Protein AF-A0A0K2H3W6-F1 (afdb_monomer)

Mean predicted aligned error: 23.08 Å

Secondary structure (DSSP, 8-state):
-EEEEEE-B-TTSPBP-EEEEEEESS-EE-SSSSSEE-TT--EEEE-BTTEEE---BPSEEEEEEEEETTEEEEEEEEE-SSEEEEHHHHHHHHHH---HHHHHHHHHHHHHHHHHHHHHHHHTTHHHHHHHHHHHHHHHHHHHHHHHHHHHHHHT-SS-TTHHHHHHHHHHHHHHHHHHHHHHHHHHHHHHHHHHHHHHHHHHHHHHHHHHHHHHHHHHHHHHHHHHHHTS-TTTTHHHHHHHHHHHSTTHHHHHHHHHHHSS-SS----GGGSTTHHHHHHHHHHS-----GGGSTTHHHHHHHHHHHHHHHHTT--------PPPPTTPPP------------

pLDDT: mean 76.87, std 13.09, range [39.38, 95.0]

Structure (mmCIF, N/CA/C/O backbone):
data_AF-A0A0K2H3W6-F1
#
_entry.id   AF-A0A0K2H3W6-F1
#
loop_
_atom_site.group_PDB
_atom_site.id
_atom_site.type_symbol
_atom_site.label_atom_id
_atom_site.label_alt_id
_atom_site.label_comp_id
_atom_site.label_asym_id
_atom_site.label_entity_id
_atom_site.label_seq_id
_atom_site.pdbx_PDB_ins_code
_atom_site.Cartn_x
_atom_site.Cartn_y
_atom_site.Cartn_z
_atom_site.occupancy
_atom_site.B_iso_or_equiv
_atom_site.auth_seq_id
_atom_site.auth_comp_id
_atom_site.auth_asym_id
_atom_site.auth_atom_id
_atom_site.pdbx_PDB_model_num
ATOM 1 N N . MET A 1 1 ? 25.211 6.572 16.067 1.00 70.69 1 MET A N 1
ATOM 2 C CA . MET A 1 1 ? 25.482 8.021 16.172 1.00 70.69 1 MET A CA 1
ATOM 3 C C . MET A 1 1 ? 25.088 8.603 14.833 1.00 70.69 1 MET A C 1
ATOM 5 O O . MET A 1 1 ? 25.609 8.112 13.836 1.00 70.69 1 MET A O 1
ATOM 9 N N . THR A 1 2 ? 24.137 9.532 14.809 1.00 86.31 2 THR A N 1
ATOM 10 C CA . THR A 1 2 ? 23.552 10.061 13.571 1.00 86.31 2 THR A CA 1
ATOM 11 C C . THR A 1 2 ? 23.924 11.533 13.446 1.00 86.31 2 THR A C 1
ATOM 13 O O . THR A 1 2 ? 23.631 12.322 14.345 1.00 86.31 2 THR A O 1
ATOM 16 N N . ILE A 1 3 ? 24.614 11.897 12.368 1.00 90.19 3 ILE A N 1
ATOM 17 C CA . ILE A 1 3 ? 25.063 13.268 12.087 1.00 90.19 3 ILE A CA 1
ATOM 18 C C . ILE A 1 3 ? 24.406 13.725 10.789 1.00 90.19 3 ILE A C 1
ATOM 20 O O . ILE A 1 3 ? 24.333 12.960 9.829 1.00 90.19 3 ILE A O 1
ATOM 24 N N . VAL A 1 4 ? 23.930 14.969 10.768 1.00 91.00 4 VAL A N 1
ATOM 25 C CA . VAL A 1 4 ? 23.298 15.572 9.597 1.00 91.00 4 VAL A CA 1
ATOM 26 C C . VAL A 1 4 ? 24.115 16.763 9.114 1.00 91.00 4 VAL A C 1
ATOM 28 O O . VAL A 1 4 ? 24.442 17.666 9.892 1.00 91.00 4 VAL A O 1
ATOM 31 N N . HIS A 1 5 ? 24.418 16.770 7.820 1.00 93.19 5 HIS A N 1
ATOM 32 C CA . HIS A 1 5 ? 25.072 17.870 7.125 1.00 93.19 5 HIS A CA 1
ATOM 33 C C . HIS A 1 5 ? 24.040 18.712 6.377 1.00 93.19 5 HIS A C 1
ATOM 35 O O . HIS A 1 5 ? 23.212 18.202 5.623 1.00 93.19 5 HIS A O 1
ATOM 41 N N . PHE A 1 6 ? 24.117 20.020 6.579 1.00 92.44 6 PHE A N 1
ATOM 42 C CA . PHE A 1 6 ? 23.254 21.011 5.958 1.00 92.44 6 PHE A CA 1
ATOM 43 C C . PHE A 1 6 ? 24.063 21.819 4.947 1.00 92.44 6 PHE A C 1
ATOM 45 O O . PHE A 1 6 ? 25.164 22.261 5.279 1.00 92.44 6 PHE A O 1
ATOM 52 N N . ASP A 1 7 ? 23.515 22.028 3.752 1.00 92.44 7 ASP A N 1
ATOM 53 C CA . ASP A 1 7 ? 24.118 22.846 2.697 1.00 92.44 7 ASP A CA 1
ATOM 54 C C . ASP A 1 7 ? 23.014 23.629 1.975 1.00 92.44 7 ASP A C 1
ATOM 56 O O . ASP A 1 7 ? 22.137 23.043 1.340 1.00 92.44 7 ASP A O 1
ATOM 60 N N . PHE A 1 8 ? 23.018 24.952 2.128 1.00 89.06 8 PHE A N 1
ATOM 61 C CA . PHE A 1 8 ? 22.001 25.849 1.594 1.00 89.06 8 PHE A CA 1
ATOM 62 C C . PHE A 1 8 ? 22.625 26.903 0.687 1.00 89.06 8 PHE A C 1
ATOM 64 O O . PHE A 1 8 ? 23.540 27.643 1.066 1.00 89.06 8 PHE A O 1
ATOM 71 N N . GLN A 1 9 ? 22.055 27.012 -0.507 1.00 88.81 9 GLN A N 1
ATOM 72 C CA . GLN A 1 9 ? 22.457 27.967 -1.526 1.00 88.81 9 GLN A CA 1
ATOM 73 C C . GLN A 1 9 ? 21.235 28.662 -2.126 1.00 88.81 9 GLN A C 1
ATOM 75 O O . GLN A 1 9 ? 20.146 28.094 -2.219 1.00 88.81 9 GLN A O 1
ATOM 80 N N . SER A 1 10 ? 21.427 29.893 -2.585 1.00 82.44 10 SER A N 1
ATOM 81 C CA . SER A 1 10 ? 20.442 30.606 -3.390 1.00 82.44 10 SER A CA 1
ATOM 82 C C . SER A 1 10 ? 20.346 30.016 -4.801 1.00 82.44 10 SER A C 1
ATOM 84 O O . SER A 1 10 ? 21.228 29.288 -5.258 1.00 82.44 10 SER A O 1
ATOM 86 N N . ILE A 1 11 ? 19.305 30.394 -5.547 1.00 80.31 11 ILE A N 1
ATOM 87 C CA . ILE A 1 11 ? 19.100 29.942 -6.937 1.00 80.31 11 ILE A CA 1
ATOM 88 C C . ILE A 1 11 ? 20.244 30.333 -7.894 1.00 80.31 11 ILE A C 1
ATOM 90 O O . ILE A 1 11 ? 20.391 29.747 -8.960 1.00 80.31 11 ILE A O 1
ATOM 94 N N . ILE A 1 12 ? 21.070 31.313 -7.513 1.00 81.56 12 ILE A N 1
ATOM 95 C CA . ILE A 1 12 ? 22.262 31.742 -8.262 1.00 81.56 12 ILE A CA 1
ATOM 96 C C . ILE A 1 12 ? 23.563 31.112 -7.727 1.00 81.56 12 ILE A C 1
ATOM 98 O O . ILE A 1 12 ? 24.648 31.517 -8.141 1.00 81.56 12 ILE A O 1
ATOM 102 N N . GLY A 1 13 ? 23.467 30.143 -6.808 1.00 79.62 13 GLY A N 1
ATOM 103 C CA . GLY A 1 13 ? 24.600 29.387 -6.264 1.00 79.62 13 GLY A CA 1
ATOM 104 C C . GLY A 1 13 ? 25.408 30.115 -5.186 1.00 79.62 13 GLY A C 1
ATOM 105 O O . GLY A 1 13 ? 26.553 29.751 -4.939 1.00 79.62 13 GLY A O 1
ATOM 106 N N . GLN A 1 14 ? 24.858 31.161 -4.560 1.00 87.06 14 GLN A N 1
ATOM 107 C CA . GLN A 1 14 ? 25.519 31.832 -3.434 1.00 87.06 14 GLN A CA 1
ATOM 108 C C . GLN A 1 14 ? 25.121 31.191 -2.106 1.00 87.06 14 GLN A C 1
ATOM 110 O O . GLN A 1 14 ? 23.946 30.905 -1.897 1.00 87.06 14 GLN A O 1
ATOM 115 N N . SER A 1 15 ? 26.081 31.027 -1.200 1.00 88.12 15 SER A N 1
ATOM 116 C CA . SER A 1 15 ? 25.859 30.519 0.155 1.00 88.12 15 SER A CA 1
ATOM 117 C C . SER A 1 15 ? 24.828 31.341 0.930 1.00 88.12 15 SER A C 1
ATOM 119 O O . SER A 1 15 ? 24.999 32.551 1.106 1.00 88.12 15 SER A O 1
ATOM 121 N N . SER A 1 16 ? 23.791 30.675 1.437 1.00 86.25 16 SER A N 1
ATOM 122 C CA . SER A 1 16 ? 22.752 31.304 2.257 1.00 86.25 16 SER A CA 1
ATOM 123 C C . SER A 1 16 ? 23.257 31.631 3.668 1.00 86.25 16 SER A C 1
ATOM 125 O O . SER A 1 16 ? 24.070 30.903 4.236 1.00 86.25 16 SER A O 1
ATOM 127 N N . GLN A 1 17 ? 22.774 32.731 4.251 1.00 88.50 17 GLN A N 1
ATOM 128 C CA . GLN A 1 17 ? 23.135 33.163 5.605 1.00 88.50 17 GLN A CA 1
ATOM 129 C C . GLN A 1 17 ? 21.938 33.012 6.546 1.00 88.50 17 GLN A C 1
ATOM 131 O O . GLN A 1 17 ? 20.876 33.589 6.313 1.00 88.50 17 GLN A O 1
ATOM 136 N N . GLY A 1 18 ? 22.102 32.267 7.638 1.00 90.06 18 GLY A N 1
ATOM 137 C CA . GLY A 1 18 ? 20.984 31.958 8.525 1.00 90.06 18 GLY A CA 1
ATOM 138 C C . GLY A 1 18 ? 21.336 31.021 9.672 1.00 90.06 18 GLY A C 1
ATOM 139 O O . GLY A 1 18 ? 22.504 30.729 9.927 1.00 90.06 18 GLY A O 1
ATOM 140 N N . THR A 1 19 ? 20.309 30.551 10.374 1.00 91.56 19 THR A N 1
ATOM 141 C CA . THR A 1 19 ? 20.425 29.535 11.427 1.00 91.56 19 THR A CA 1
ATOM 142 C C . THR A 1 19 ? 19.493 28.373 11.121 1.00 91.56 19 THR A C 1
ATOM 144 O O . THR A 1 19 ? 18.336 28.570 10.752 1.00 91.56 19 THR A O 1
ATOM 147 N N . VAL A 1 20 ? 20.005 27.159 11.295 1.00 93.31 20 VAL A N 1
ATOM 148 C CA . VAL A 1 20 ? 19.221 25.927 11.254 1.00 93.31 20 VAL A CA 1
ATOM 149 C C . VAL A 1 20 ? 18.892 25.525 12.681 1.00 93.31 20 VAL A C 1
ATOM 151 O O . VAL A 1 20 ? 19.772 25.492 13.535 1.00 93.31 20 VAL A O 1
ATOM 154 N N . TYR A 1 21 ? 17.644 25.189 12.954 1.00 92.06 21 TYR A N 1
ATOM 155 C CA . TYR A 1 21 ? 17.213 24.657 14.234 1.00 92.06 21 TYR A CA 1
ATOM 156 C C . TYR A 1 21 ? 16.873 23.185 14.091 1.00 92.06 21 TYR A C 1
ATOM 158 O O . TYR A 1 21 ? 16.180 22.798 13.155 1.00 92.06 21 TYR A O 1
ATOM 166 N N . VAL A 1 22 ? 17.325 22.374 15.043 1.00 90.81 22 VAL A N 1
ATOM 167 C CA . VAL A 1 22 ? 16.994 20.946 15.110 1.00 90.81 22 VAL A CA 1
ATOM 168 C C . VAL A 1 22 ? 16.301 20.652 16.435 1.00 90.81 22 VAL A C 1
ATOM 170 O O . VAL A 1 22 ? 16.785 21.058 17.495 1.00 90.81 22 VAL A O 1
ATOM 173 N N . ALA A 1 23 ? 15.166 19.958 16.389 1.00 88.31 23 ALA A N 1
ATOM 174 C CA . ALA A 1 23 ? 14.398 19.556 17.567 1.00 88.31 23 ALA A CA 1
ATOM 175 C C . ALA A 1 23 ? 13.704 18.204 17.355 1.00 88.31 23 ALA A C 1
ATOM 177 O O . ALA A 1 23 ? 13.491 17.780 16.224 1.00 88.31 23 ALA A O 1
ATOM 178 N N . ALA A 1 24 ? 13.302 17.529 18.431 1.00 84.44 24 ALA A N 1
ATOM 179 C CA . ALA A 1 24 ? 12.413 16.373 18.319 1.00 84.44 24 ALA A CA 1
ATOM 180 C C . ALA A 1 24 ? 10.971 16.815 18.017 1.00 84.44 24 ALA A C 1
ATOM 182 O O . ALA A 1 24 ? 10.505 17.823 18.552 1.00 84.44 24 ALA A O 1
ATOM 183 N N . SER A 1 25 ? 10.258 16.050 17.188 1.00 81.56 25 SER A N 1
ATOM 184 C CA . SER A 1 25 ? 8.845 16.303 16.857 1.00 81.56 25 SER A CA 1
ATOM 185 C C . SER A 1 25 ? 7.896 15.941 18.001 1.00 81.56 25 SER A C 1
ATOM 187 O O . SER A 1 25 ? 6.903 16.628 18.237 1.00 81.56 25 SER A O 1
ATOM 189 N N . THR A 1 26 ? 8.220 14.872 18.729 1.00 78.19 26 THR A N 1
ATOM 190 C CA . THR A 1 26 ? 7.435 14.308 19.826 1.00 78.19 26 THR A CA 1
ATOM 191 C C . THR A 1 26 ? 8.337 13.920 20.990 1.00 78.19 26 THR A C 1
ATOM 193 O O . THR A 1 26 ? 9.526 13.632 20.825 1.00 78.19 26 THR A O 1
ATOM 196 N N . THR A 1 27 ? 7.768 13.932 22.194 1.00 82.44 27 THR A N 1
ATOM 197 C CA . THR A 1 27 ? 8.470 13.465 23.388 1.00 82.44 27 THR A CA 1
ATOM 198 C C . THR A 1 27 ? 8.507 11.941 23.357 1.00 82.44 27 THR A C 1
ATOM 200 O O . THR A 1 27 ? 7.453 11.307 23.384 1.00 82.44 27 THR A O 1
ATOM 203 N N . ARG A 1 28 ? 9.704 11.352 23.291 1.00 79.25 28 ARG A N 1
ATOM 204 C CA . ARG A 1 28 ? 9.897 9.903 23.103 1.00 79.25 28 ARG A CA 1
ATOM 205 C C . ARG A 1 28 ? 11.027 9.356 23.963 1.00 79.25 28 ARG A C 1
ATOM 207 O O . ARG A 1 28 ? 11.905 10.107 24.373 1.00 79.25 28 ARG A O 1
ATOM 214 N N . GLY A 1 29 ? 11.042 8.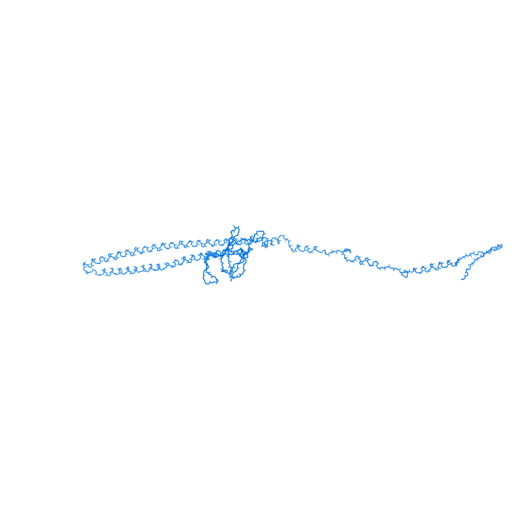047 24.210 1.00 78.62 29 GLY A N 1
ATOM 215 C CA . GLY A 1 29 ? 12.209 7.393 24.810 1.00 78.62 29 GLY A CA 1
ATOM 216 C C . GLY A 1 29 ? 13.457 7.628 23.953 1.00 78.62 29 GLY A C 1
ATOM 217 O O . GLY A 1 29 ? 13.375 7.549 22.729 1.00 78.62 29 GLY A O 1
ATOM 218 N N . SER A 1 30 ? 14.585 7.956 24.583 1.00 76.88 30 SER A N 1
ATOM 219 C CA . SER A 1 30 ? 15.850 8.110 23.861 1.00 76.88 30 SER A CA 1
ATOM 220 C C . SER A 1 30 ? 16.368 6.750 23.416 1.00 76.88 30 SER A C 1
ATOM 222 O O . SER A 1 30 ? 16.343 5.779 24.173 1.00 76.88 30 SER A O 1
ATOM 224 N N . PHE A 1 31 ? 16.836 6.692 22.173 1.00 71.12 31 PHE A N 1
ATOM 225 C CA . PHE A 1 31 ? 17.431 5.488 21.605 1.00 71.12 31 PHE A CA 1
ATOM 226 C C . PHE A 1 31 ? 18.917 5.351 21.977 1.00 71.12 31 PHE A C 1
ATOM 228 O O . PHE A 1 31 ? 19.435 4.248 22.138 1.00 71.12 31 PHE A O 1
ATOM 235 N N . SER A 1 32 ? 19.605 6.480 22.139 1.00 69.00 32 SER A N 1
ATOM 236 C CA . SER A 1 32 ? 21.059 6.562 22.319 1.00 69.00 32 SER A CA 1
ATOM 237 C C . SER A 1 32 ? 21.496 6.639 23.784 1.00 69.00 32 SER A C 1
ATOM 239 O O . SER A 1 32 ? 22.680 6.459 24.074 1.00 69.00 32 SER A O 1
ATOM 241 N N . ALA A 1 33 ? 20.578 6.931 24.710 1.00 73.00 33 ALA A N 1
ATOM 242 C CA . ALA A 1 33 ? 20.866 7.065 26.136 1.00 73.00 33 ALA A CA 1
ATOM 243 C C . ALA A 1 33 ? 19.650 6.700 27.015 1.00 73.00 33 ALA A C 1
ATOM 245 O O . ALA A 1 33 ? 18.512 6.767 26.559 1.00 73.00 33 ALA A O 1
ATOM 246 N N . PRO A 1 34 ? 19.848 6.361 28.303 1.00 71.69 34 PRO A N 1
ATOM 247 C CA . PRO A 1 34 ? 18.741 6.219 29.246 1.00 71.69 34 PRO A CA 1
ATOM 248 C C . PRO A 1 34 ? 18.042 7.571 29.460 1.00 71.69 34 PRO A C 1
ATOM 250 O O . PRO A 1 34 ? 18.660 8.514 29.955 1.00 71.69 34 PRO A O 1
ATOM 253 N N . GLY A 1 35 ? 16.759 7.678 29.108 1.00 77.12 35 GLY A N 1
ATOM 254 C CA . GLY A 1 35 ? 15.980 8.904 29.297 1.00 77.12 35 GLY A CA 1
ATOM 255 C C . GLY A 1 35 ? 14.929 9.132 28.213 1.00 77.12 35 GLY A C 1
ATOM 256 O O . GLY A 1 35 ? 14.562 8.219 27.477 1.00 77.12 35 GLY A O 1
ATOM 257 N N . VAL A 1 36 ? 14.435 10.367 28.130 1.00 79.12 36 VAL A N 1
ATOM 258 C CA . VAL A 1 36 ? 13.393 10.792 27.187 1.00 79.12 36 VAL A CA 1
ATOM 259 C C . VAL A 1 36 ? 13.908 12.001 26.405 1.00 79.12 36 VAL A C 1
ATOM 261 O O . VAL A 1 36 ? 14.396 12.962 26.998 1.00 79.12 36 VAL A O 1
ATOM 264 N N . VAL A 1 37 ? 13.795 11.961 25.080 1.00 78.12 37 VAL A N 1
ATOM 265 C CA . VAL A 1 37 ? 13.993 13.113 24.197 1.00 78.12 37 VAL A CA 1
ATOM 266 C C . VAL A 1 37 ? 12.737 13.973 24.262 1.00 78.12 37 VAL A C 1
ATOM 268 O O . VAL A 1 37 ? 11.634 13.465 24.081 1.00 78.12 37 VAL A O 1
ATOM 271 N N . THR A 1 38 ? 12.886 15.268 24.538 1.00 78.25 38 THR A N 1
ATOM 272 C CA . THR A 1 38 ? 11.755 16.197 24.698 1.00 78.25 38 THR A CA 1
ATOM 273 C C . THR A 1 38 ? 11.675 17.181 23.535 1.00 78.25 38 THR A C 1
ATOM 275 O O . THR A 1 38 ? 12.684 17.517 22.919 1.00 78.25 38 THR A O 1
ATOM 278 N N . THR A 1 39 ? 10.473 17.683 23.253 1.00 75.69 39 THR A N 1
ATOM 279 C CA . THR A 1 39 ? 10.217 18.659 22.176 1.00 75.69 39 THR A CA 1
ATOM 280 C C . THR A 1 39 ? 10.568 20.101 22.550 1.00 75.69 39 THR A C 1
ATOM 282 O O . THR A 1 39 ? 10.499 20.997 21.713 1.00 75.69 39 THR A O 1
ATOM 285 N N . SER A 1 40 ? 10.893 20.360 23.819 1.00 67.06 40 SER A N 1
ATOM 286 C CA . SER A 1 40 ? 11.002 21.719 24.365 1.00 67.06 40 SER A CA 1
ATOM 287 C C . SER A 1 40 ? 12.282 22.455 23.958 1.00 67.06 40 SER A C 1
ATOM 289 O O . SER A 1 40 ? 12.344 23.675 24.093 1.00 67.06 40 SER A O 1
ATOM 291 N N . GLN A 1 41 ? 13.308 21.743 23.482 1.00 74.94 41 GLN A N 1
ATOM 292 C CA . GLN A 1 41 ? 14.616 22.320 23.178 1.00 74.94 41 GLN A CA 1
ATOM 293 C C . GLN A 1 41 ? 14.879 22.316 21.668 1.00 74.94 41 GLN A C 1
ATOM 295 O O . GLN A 1 41 ? 15.020 21.260 21.058 1.00 74.94 41 GLN A O 1
ATOM 300 N N . ARG A 1 42 ? 14.978 23.515 21.078 1.00 84.44 42 ARG A N 1
ATOM 301 C CA . ARG A 1 42 ? 15.473 23.718 19.709 1.00 84.44 42 ARG A CA 1
ATOM 302 C C . ARG A 1 42 ? 16.958 24.031 19.764 1.00 84.44 42 ARG A C 1
ATOM 304 O O . ARG A 1 42 ? 17.362 24.975 20.441 1.00 84.44 42 ARG A O 1
ATOM 311 N N . MET A 1 43 ? 17.764 23.242 19.073 1.00 89.06 43 MET A N 1
ATOM 312 C CA . MET A 1 43 ? 19.204 23.442 19.013 1.00 89.06 43 MET A CA 1
ATOM 313 C C . MET A 1 43 ? 19.560 24.332 17.817 1.00 89.06 43 MET A C 1
ATOM 315 O O . MET A 1 43 ? 19.337 23.896 16.689 1.00 89.06 43 MET A O 1
ATOM 319 N N . PRO A 1 44 ? 20.108 25.542 18.034 1.00 92.69 44 PRO A N 1
ATOM 320 C CA . PRO A 1 44 ? 20.547 26.410 16.949 1.00 92.69 44 PRO A CA 1
ATOM 321 C C . PRO A 1 44 ? 21.897 25.954 16.381 1.00 92.69 44 PRO A C 1
ATOM 323 O O . PRO A 1 44 ? 22.849 25.713 17.124 1.00 92.69 44 PRO A O 1
ATOM 326 N N . LEU A 1 45 ? 21.984 25.905 15.058 1.00 92.81 45 LEU A N 1
ATOM 327 C CA . LEU A 1 45 ? 23.172 25.611 14.267 1.00 92.81 45 LEU A CA 1
ATOM 328 C C . LEU A 1 45 ? 23.355 26.755 13.252 1.00 92.81 45 LEU A C 1
ATOM 330 O O . LEU A 1 45 ? 22.686 26.766 12.216 1.00 92.81 45 LEU A O 1
ATOM 334 N N . PRO A 1 46 ? 24.190 27.766 13.553 1.00 92.25 46 PRO A N 1
ATOM 335 C CA . PRO A 1 46 ? 24.418 28.876 12.633 1.00 92.25 46 PRO A CA 1
ATOM 336 C C . PRO A 1 46 ? 25.115 28.382 11.361 1.00 92.25 46 PRO A C 1
ATOM 338 O O . PRO A 1 46 ? 26.036 27.565 11.433 1.00 92.25 46 PRO A O 1
ATOM 341 N N . LEU A 1 47 ? 24.686 28.891 10.207 1.00 91.25 47 LEU A N 1
ATOM 342 C CA . LEU A 1 47 ? 25.309 28.584 8.924 1.00 91.25 47 LEU A CA 1
ATOM 343 C C . LEU A 1 47 ? 26.644 29.325 8.786 1.00 91.25 47 LEU A C 1
ATOM 345 O O . LEU A 1 47 ? 26.738 30.521 9.064 1.00 91.25 47 LEU A O 1
ATOM 349 N N . VAL A 1 48 ? 27.664 28.615 8.310 1.00 90.44 48 VAL A N 1
ATOM 350 C CA . VAL A 1 48 ? 28.961 29.160 7.897 1.00 90.44 48 VAL A CA 1
ATOM 351 C C . VAL A 1 48 ? 29.145 28.796 6.429 1.00 90.44 48 VAL A C 1
ATOM 353 O O . VAL A 1 48 ? 29.136 27.619 6.079 1.00 90.44 48 VAL A O 1
ATOM 356 N N . ASP A 1 49 ? 29.241 29.802 5.559 1.00 87.19 49 ASP A N 1
ATOM 357 C CA . ASP A 1 49 ? 29.279 29.629 4.097 1.00 87.19 49 ASP A CA 1
ATOM 358 C C . ASP A 1 49 ? 28.127 28.766 3.544 1.00 87.19 49 ASP A C 1
ATOM 360 O O . ASP A 1 49 ? 28.301 27.998 2.598 1.00 87.19 49 ASP A O 1
ATOM 364 N N . GLY A 1 50 ? 26.922 28.915 4.106 1.00 86.94 50 GLY A N 1
ATOM 365 C CA . GLY A 1 50 ? 25.740 28.146 3.700 1.00 86.94 50 GLY A CA 1
ATOM 366 C C . GLY A 1 50 ? 25.658 26.758 4.324 1.00 86.94 50 GLY A C 1
ATOM 367 O O . GLY A 1 50 ? 24.676 26.057 4.105 1.00 86.94 50 GLY A O 1
ATOM 368 N N . LYS A 1 51 ? 26.643 26.364 5.142 1.00 92.25 51 LYS A N 1
ATOM 369 C CA . LYS A 1 51 ? 26.748 25.009 5.686 1.00 92.25 51 LYS A CA 1
ATOM 370 C C . LYS A 1 51 ? 26.628 24.969 7.199 1.00 92.25 51 LYS A C 1
ATOM 372 O O . LYS A 1 51 ? 27.102 25.858 7.901 1.00 92.25 51 LYS A O 1
ATOM 377 N N . ALA A 1 52 ? 26.04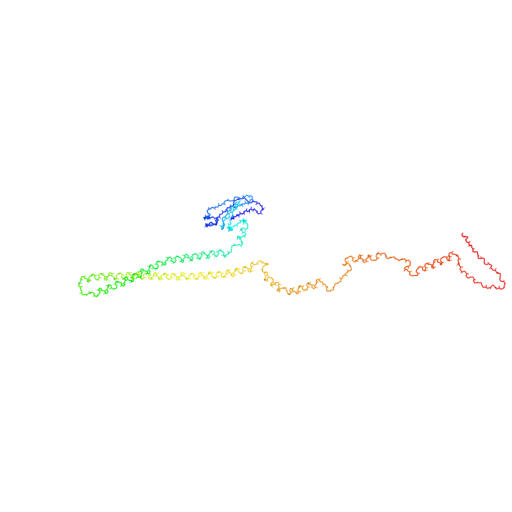8 23.893 7.708 1.00 93.38 52 ALA A N 1
ATOM 378 C CA . ALA A 1 52 ? 26.093 23.540 9.123 1.00 93.38 52 ALA A CA 1
ATOM 379 C C . ALA A 1 52 ? 26.215 22.023 9.279 1.00 93.38 52 ALA A C 1
ATOM 381 O O . ALA A 1 52 ? 25.952 21.252 8.360 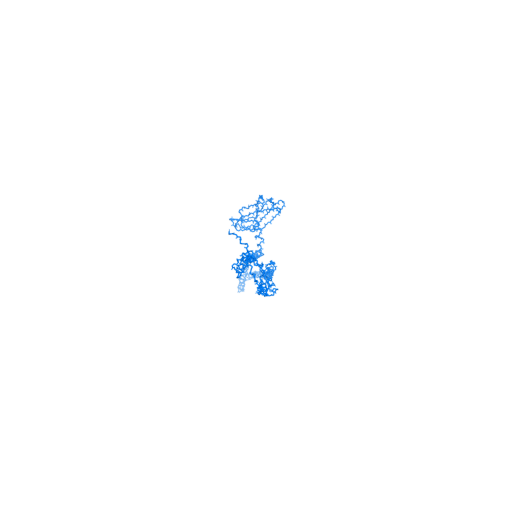1.00 93.38 52 ALA A O 1
ATOM 382 N N . THR A 1 53 ? 26.637 21.568 10.451 1.00 93.31 53 THR A N 1
ATOM 383 C CA . THR A 1 53 ? 26.690 20.140 10.776 1.00 93.31 53 THR A CA 1
ATOM 384 C C . THR A 1 53 ? 26.148 19.950 12.178 1.00 93.31 53 THR A C 1
ATOM 386 O O . THR A 1 53 ? 26.535 20.670 13.101 1.00 93.31 53 THR A O 1
ATOM 389 N N . SER A 1 54 ? 25.211 19.018 12.332 1.00 90.81 54 SER A N 1
ATOM 390 C CA . SER A 1 54 ? 24.660 18.705 13.642 1.00 90.81 54 SER A CA 1
ATOM 391 C C . SER A 1 54 ? 25.700 17.985 14.510 1.00 90.81 54 SER A C 1
ATOM 393 O O . SER A 1 54 ? 26.560 17.268 13.997 1.00 90.81 54 SER A O 1
ATOM 395 N N . PRO A 1 55 ? 25.608 18.085 15.844 1.00 87.94 55 PRO A N 1
ATOM 396 C CA . PRO A 1 55 ? 26.214 17.086 16.715 1.00 87.94 55 PRO A CA 1
ATOM 397 C C . PRO A 1 55 ? 25.522 15.726 16.526 1.00 87.94 55 PRO A C 1
ATOM 399 O O . PRO A 1 55 ? 24.601 15.581 15.722 1.00 87.94 55 PRO A O 1
ATOM 402 N N . ASN A 1 56 ? 25.944 14.730 17.303 1.00 87.94 56 ASN A N 1
ATOM 403 C CA . ASN A 1 56 ? 25.281 13.431 17.332 1.00 87.94 56 ASN A CA 1
ATOM 404 C C . ASN A 1 56 ? 23.822 13.569 17.806 1.00 87.94 56 ASN A C 1
ATOM 406 O O . ASN A 1 56 ? 23.575 13.927 18.960 1.00 87.94 56 ASN A O 1
ATOM 410 N N . LEU A 1 57 ? 22.883 13.281 16.910 1.00 87.94 57 LEU A N 1
ATOM 411 C CA . LEU A 1 57 ? 21.448 13.322 17.151 1.00 87.94 57 LEU A CA 1
ATOM 412 C C . LEU A 1 57 ? 20.922 11.939 17.545 1.00 87.94 57 LEU A C 1
ATOM 414 O O . LEU A 1 57 ? 21.453 10.909 17.127 1.00 87.94 57 LEU A O 1
ATOM 418 N N . ASP A 1 58 ? 19.854 11.926 18.342 1.00 84.88 58 ASP A N 1
ATOM 419 C CA . ASP A 1 58 ? 19.124 10.700 18.662 1.00 84.88 58 ASP A CA 1
ATOM 420 C C . ASP A 1 58 ? 18.244 10.288 17.465 1.00 84.88 58 ASP A C 1
ATOM 422 O O . ASP A 1 58 ? 17.472 11.128 16.986 1.00 84.88 58 ASP A O 1
ATOM 426 N N . PRO A 1 59 ? 18.318 9.029 16.992 1.00 84.38 59 PRO A N 1
ATOM 427 C CA . PRO A 1 59 ? 17.492 8.534 15.891 1.00 84.38 59 PRO A CA 1
ATOM 428 C C . PRO A 1 59 ? 15.984 8.726 16.097 1.00 84.38 59 PRO A C 1
ATOM 430 O O . PRO A 1 59 ? 15.494 8.810 17.230 1.00 84.38 59 PRO A O 1
ATOM 433 N N . GLY A 1 60 ? 15.236 8.755 14.993 1.00 80.25 60 GLY A N 1
ATOM 434 C CA . GLY A 1 60 ? 13.785 8.950 14.970 1.00 80.25 60 GLY A CA 1
ATOM 435 C C . GLY A 1 60 ? 13.351 10.332 14.474 1.00 80.25 60 GLY A C 1
ATOM 436 O O . GLY A 1 60 ? 14.157 11.143 14.023 1.00 80.25 60 GLY A O 1
ATOM 437 N N . GLU A 1 61 ? 12.050 10.607 14.557 1.00 84.44 61 GLU A N 1
ATOM 438 C CA . GLU A 1 61 ? 11.445 11.798 13.953 1.00 84.44 61 GLU A CA 1
ATOM 439 C C . GLU A 1 61 ? 11.951 13.107 14.589 1.00 84.44 61 GLU A C 1
ATOM 441 O O . GLU A 1 61 ? 11.934 13.302 15.815 1.00 84.44 61 GLU A O 1
ATOM 446 N N . CYS A 1 62 ? 12.419 14.019 13.742 1.00 86.62 62 CYS A N 1
ATOM 447 C CA . CYS A 1 62 ? 12.908 15.331 14.117 1.00 86.62 62 CYS A CA 1
ATOM 448 C C . CYS A 1 62 ? 12.312 16.415 13.213 1.00 86.62 62 CYS A C 1
ATOM 450 O O . CYS A 1 62 ? 11.801 16.166 12.121 1.00 86.62 62 CYS A O 1
ATOM 452 N N . VAL A 1 63 ? 12.364 17.644 13.706 1.00 89.12 63 VAL A N 1
ATOM 453 C CA . VAL A 1 63 ? 11.991 18.847 12.981 1.00 89.12 63 VAL A CA 1
ATOM 454 C C . VAL A 1 63 ? 13.258 19.643 12.730 1.00 89.12 63 VAL A C 1
ATOM 456 O O . VAL A 1 63 ? 14.011 19.925 13.667 1.00 89.12 63 VAL A O 1
ATOM 459 N N . ILE A 1 64 ? 13.461 20.012 11.471 1.00 91.06 64 ILE A N 1
ATOM 460 C CA . ILE A 1 64 ? 14.553 20.868 11.020 1.00 91.06 64 ILE A CA 1
ATOM 461 C C . ILE A 1 64 ? 13.919 22.159 10.513 1.00 91.06 64 ILE A C 1
ATOM 463 O O . ILE A 1 64 ? 13.004 22.120 9.696 1.00 91.06 64 ILE A O 1
ATOM 467 N N . GLU A 1 65 ? 14.358 23.305 11.014 1.00 90.75 65 GLU A N 1
ATOM 468 C CA . GLU A 1 65 ? 13.837 24.615 10.616 1.00 90.75 65 GLU A CA 1
ATOM 469 C C . GLU A 1 65 ? 14.990 25.480 10.112 1.00 90.75 65 GLU A C 1
ATOM 471 O O . GLU A 1 65 ? 15.984 25.634 10.812 1.00 90.75 65 GLU A O 1
ATOM 476 N N . LEU A 1 66 ? 14.868 26.060 8.922 1.00 92.19 66 LEU A N 1
ATOM 477 C CA . LEU A 1 66 ? 15.808 27.047 8.401 1.00 92.19 66 LEU A CA 1
ATOM 478 C C . LEU A 1 66 ? 15.208 28.439 8.562 1.00 92.19 66 LEU A C 1
ATOM 480 O O . LEU A 1 66 ? 14.122 28.703 8.050 1.00 92.19 66 LEU A O 1
ATOM 484 N N . GLU A 1 67 ? 15.951 29.331 9.207 1.00 91.25 67 GLU A N 1
ATOM 485 C CA . GLU A 1 67 ? 15.693 30.767 9.210 1.00 91.25 67 GLU A CA 1
ATOM 486 C C . GLU A 1 67 ? 16.867 31.472 8.520 1.00 91.25 67 GLU A C 1
ATOM 488 O O . GLU A 1 67 ? 17.962 31.576 9.076 1.00 91.25 67 GLU A O 1
ATOM 493 N N . SER A 1 68 ? 16.654 31.922 7.282 1.00 87.19 68 SER A N 1
ATOM 494 C CA . SER A 1 68 ? 17.688 32.536 6.440 1.00 87.19 68 SER A CA 1
ATOM 495 C C . SER A 1 68 ? 17.113 33.737 5.705 1.00 87.19 68 SER A C 1
ATOM 497 O O . SER A 1 68 ? 16.160 33.595 4.948 1.00 87.19 68 SER A O 1
ATOM 499 N N . GLU A 1 69 ? 17.694 34.920 5.910 1.00 81.81 69 GLU A N 1
ATOM 500 C CA . GLU A 1 69 ? 17.351 36.152 5.172 1.00 81.81 69 GLU A CA 1
ATOM 501 C C . GLU A 1 69 ? 15.835 36.470 5.101 1.00 81.81 69 GLU A C 1
ATOM 503 O O . GLU A 1 69 ? 15.333 36.994 4.109 1.00 81.81 69 GLU A O 1
ATOM 508 N N . GLY A 1 70 ? 15.084 36.156 6.166 1.00 75.06 70 GLY A N 1
ATOM 509 C CA . GLY A 1 70 ? 13.630 36.372 6.244 1.00 75.06 70 GLY A CA 1
ATOM 510 C C . GLY A 1 70 ? 12.771 35.251 5.644 1.00 75.06 70 GLY A C 1
ATOM 511 O O . GLY A 1 70 ? 11.544 35.341 5.673 1.00 75.06 70 GLY A O 1
ATOM 512 N N . VAL A 1 71 ? 13.393 34.185 5.138 1.00 79.69 71 VAL A N 1
ATOM 513 C CA . VAL A 1 71 ? 12.729 32.948 4.723 1.00 79.69 71 VAL A CA 1
ATOM 514 C C . VAL A 1 71 ? 12.753 31.962 5.883 1.00 79.69 71 VAL A C 1
ATOM 516 O O . VAL A 1 71 ? 13.812 31.660 6.434 1.00 79.69 71 VAL A O 1
ATOM 519 N N . TYR A 1 72 ? 11.572 31.455 6.230 1.00 86.88 72 TYR A N 1
ATOM 520 C CA . TYR A 1 72 ? 11.406 30.356 7.169 1.00 86.88 72 TYR A CA 1
ATOM 521 C C . TYR A 1 72 ? 10.934 29.120 6.411 1.00 86.88 72 TYR A C 1
ATOM 523 O O . TYR A 1 72 ? 9.916 29.165 5.713 1.00 86.88 72 TYR A O 1
ATOM 531 N N . HIS A 1 73 ? 11.661 28.020 6.563 1.00 87.81 73 HIS A N 1
ATOM 532 C CA . HIS A 1 73 ? 11.267 26.728 6.023 1.00 87.81 73 HIS A CA 1
ATOM 533 C C . HIS A 1 73 ? 11.390 25.651 7.093 1.00 87.81 73 HIS A C 1
ATOM 535 O O . HIS A 1 73 ? 12.260 25.724 7.957 1.00 87.81 73 HIS A O 1
ATOM 541 N N . ARG A 1 74 ? 10.500 24.661 7.057 1.00 88.88 74 ARG A N 1
ATOM 542 C CA . ARG A 1 74 ? 10.428 23.614 8.072 1.00 88.88 74 ARG A CA 1
ATOM 543 C C . ARG A 1 74 ? 10.251 22.250 7.422 1.00 88.88 74 ARG A C 1
ATOM 545 O O . ARG A 1 74 ? 9.264 22.031 6.728 1.00 88.88 74 ARG A O 1
ATOM 552 N N . TRP A 1 75 ? 11.145 21.333 7.765 1.00 88.75 75 TRP A N 1
ATOM 553 C CA . TRP A 1 75 ? 11.101 19.925 7.394 1.00 88.75 75 TRP A CA 1
ATOM 554 C C . TRP A 1 75 ? 10.776 19.058 8.610 1.00 88.75 75 TRP A C 1
ATOM 556 O O . TRP A 1 75 ? 11.179 19.357 9.738 1.00 88.75 75 TRP A O 1
ATOM 566 N N . VAL A 1 76 ? 10.049 17.969 8.371 1.00 86.19 76 VAL A N 1
ATOM 567 C CA . VAL A 1 76 ? 9.866 16.874 9.328 1.00 86.19 76 VAL A CA 1
ATOM 568 C C . VAL A 1 76 ? 10.543 15.658 8.717 1.00 86.19 76 VAL A C 1
ATOM 570 O O . VAL A 1 76 ? 10.122 15.201 7.659 1.00 86.19 76 VAL A O 1
ATOM 573 N N . ILE A 1 77 ? 11.614 15.187 9.350 1.00 85.50 77 ILE A N 1
ATOM 574 C CA . ILE A 1 77 ? 12.505 14.157 8.807 1.00 85.50 77 ILE A CA 1
ATOM 575 C C . ILE A 1 77 ? 12.629 13.024 9.825 1.00 85.50 77 ILE A C 1
ATOM 577 O O . ILE A 1 77 ? 12.699 13.266 11.031 1.00 85.50 77 ILE A O 1
ATOM 581 N N . ASN A 1 78 ? 12.677 11.778 9.353 1.00 85.56 78 ASN A N 1
ATOM 582 C CA . ASN A 1 78 ? 12.967 10.631 10.208 1.00 85.56 78 ASN A CA 1
ATOM 583 C C . ASN A 1 78 ? 14.467 10.314 10.170 1.00 85.56 78 ASN A C 1
ATOM 585 O O . ASN A 1 78 ? 14.989 9.906 9.135 1.00 85.56 78 ASN A O 1
ATOM 589 N N . LEU A 1 79 ? 15.165 10.531 11.288 1.00 86.31 79 LEU A N 1
ATOM 590 C CA . LEU A 1 79 ? 16.606 10.308 11.366 1.00 86.31 79 LEU A CA 1
ATOM 591 C C . LEU A 1 79 ? 16.930 8.806 11.421 1.00 86.31 79 LEU A C 1
ATOM 593 O O . LEU A 1 79 ? 16.427 8.120 12.319 1.00 86.31 79 LEU A O 1
ATOM 597 N N . PRO A 1 80 ? 17.818 8.302 10.543 1.00 82.56 80 PRO A N 1
ATOM 598 C CA . PRO A 1 80 ? 18.293 6.923 10.586 1.00 82.56 80 PRO A CA 1
ATOM 599 C C . PRO A 1 80 ? 18.992 6.565 11.904 1.00 82.56 80 PRO A C 1
ATOM 601 O O . PRO A 1 80 ? 19.445 7.431 12.661 1.00 82.56 80 PRO A O 1
ATOM 604 N N . THR A 1 81 ? 19.110 5.262 12.166 1.00 80.06 81 THR A N 1
ATOM 605 C CA . THR A 1 81 ? 19.699 4.703 13.398 1.00 80.06 81 THR A CA 1
ATOM 606 C C . THR A 1 81 ? 21.170 5.066 13.603 1.00 80.06 81 THR A C 1
ATOM 608 O O . THR A 1 81 ? 21.650 5.119 14.740 1.00 80.06 81 THR A O 1
ATOM 611 N N . ASP A 1 82 ? 21.889 5.319 12.514 1.00 81.94 82 ASP A N 1
ATOM 612 C CA . ASP A 1 82 ? 23.308 5.639 12.485 1.00 81.94 82 ASP A CA 1
ATOM 613 C C . ASP A 1 82 ? 23.738 6.204 11.122 1.00 81.94 82 ASP A C 1
ATOM 615 O O . ASP A 1 82 ? 23.008 6.128 10.133 1.00 81.94 82 ASP A O 1
ATOM 619 N N . GLY A 1 83 ? 24.932 6.800 11.087 1.00 85.31 83 GLY A N 1
ATOM 620 C CA . GLY A 1 83 ? 25.578 7.286 9.867 1.00 85.31 83 GLY A CA 1
ATOM 621 C C . GLY A 1 83 ? 25.626 8.809 9.745 1.00 85.31 83 GLY A C 1
ATOM 622 O O . GLY A 1 83 ? 25.052 9.544 10.554 1.00 85.31 83 GLY A O 1
ATOM 623 N N . GLU A 1 84 ? 26.351 9.264 8.728 1.00 89.94 84 GLU A N 1
ATOM 624 C CA . GLU A 1 84 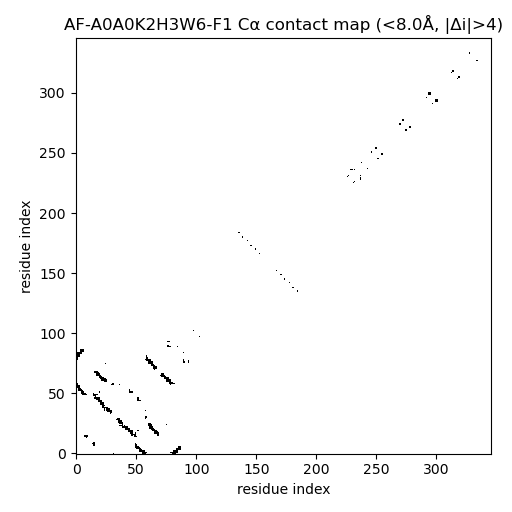? 26.401 10.661 8.299 1.00 89.94 84 GLU A CA 1
ATOM 625 C C . GLU A 1 84 ? 25.489 10.825 7.086 1.00 89.94 84 GLU A C 1
ATOM 627 O O . GLU A 1 84 ? 25.617 10.084 6.113 1.00 89.94 84 GLU A O 1
ATOM 632 N N . HIS A 1 85 ? 24.563 11.778 7.159 1.00 88.31 85 HIS A N 1
ATOM 633 C CA . HIS A 1 85 ? 23.531 11.985 6.145 1.00 88.31 85 HIS A CA 1
ATOM 634 C C . HIS A 1 85 ? 23.484 13.458 5.748 1.00 88.31 85 HIS A C 1
ATOM 636 O O . HIS A 1 85 ? 23.667 14.326 6.604 1.00 88.31 85 HIS A O 1
ATOM 642 N N . SER A 1 86 ? 23.233 13.778 4.480 1.00 89.81 86 SER A N 1
ATOM 643 C CA . SER A 1 86 ? 22.931 15.161 4.097 1.00 89.81 86 SER A CA 1
ATOM 644 C C . SER A 1 86 ? 21.429 15.433 4.209 1.00 89.81 86 SER A C 1
ATOM 646 O O . SER A 1 86 ? 20.615 14.521 4.077 1.00 89.81 86 SER A O 1
ATOM 648 N N . LEU A 1 87 ? 21.038 16.687 4.458 1.00 85.75 87 LEU A N 1
ATOM 649 C CA . LEU A 1 87 ? 19.619 17.056 4.460 1.00 85.75 87 LEU A CA 1
ATOM 650 C C . LEU A 1 87 ? 18.956 16.742 3.108 1.00 85.75 87 LEU A C 1
ATOM 652 O O . LEU A 1 87 ? 17.825 16.278 3.104 1.00 85.75 87 LEU A O 1
ATOM 656 N N . ALA A 1 88 ? 19.665 16.925 1.991 1.00 81.81 88 ALA A N 1
ATOM 657 C CA . ALA A 1 88 ? 19.153 16.598 0.662 1.00 81.81 88 ALA A CA 1
ATOM 658 C C . ALA A 1 88 ? 18.858 15.095 0.511 1.00 81.81 88 ALA A C 1
ATOM 660 O O . ALA A 1 88 ? 17.767 14.735 0.080 1.00 81.81 88 ALA A O 1
ATOM 661 N N . ASP A 1 89 ? 19.775 14.227 0.956 1.00 82.00 89 ASP A N 1
ATOM 662 C CA . ASP A 1 89 ? 19.573 12.769 0.910 1.00 82.00 89 ASP A CA 1
ATOM 663 C C . ASP A 1 89 ? 18.423 12.337 1.829 1.00 82.00 89 ASP A C 1
ATOM 665 O O . ASP A 1 89 ? 17.644 11.444 1.501 1.00 82.00 89 ASP A O 1
ATOM 669 N N . LEU A 1 90 ? 18.293 12.979 2.995 1.00 82.38 90 LEU A N 1
ATOM 670 C CA . LEU A 1 90 ? 17.201 12.711 3.928 1.00 82.38 90 LEU A CA 1
ATOM 671 C C . LEU A 1 90 ? 15.856 13.218 3.404 1.00 82.38 90 LEU A C 1
ATOM 673 O O . LEU A 1 90 ? 14.838 12.572 3.643 1.00 82.38 90 LEU A O 1
ATOM 677 N N . GLU A 1 91 ? 15.828 14.351 2.704 1.00 76.00 91 GLU A N 1
ATOM 678 C CA . GLU A 1 91 ? 14.641 14.852 2.013 1.00 76.00 91 GLU A CA 1
ATOM 679 C C . GLU A 1 91 ? 14.230 13.919 0.878 1.00 76.00 91 GLU A C 1
ATOM 681 O O . GLU A 1 91 ? 13.045 13.634 0.757 1.00 76.00 91 GLU A O 1
ATOM 686 N N . GLU A 1 92 ? 15.180 13.381 0.113 1.00 69.44 92 GLU A N 1
ATOM 687 C CA . GLU A 1 92 ? 14.922 12.397 -0.943 1.00 69.44 92 GLU A CA 1
ATOM 688 C C . GLU A 1 92 ? 14.435 11.061 -0.353 1.00 69.44 92 GLU A C 1
ATOM 690 O O . GLU A 1 92 ? 13.400 10.547 -0.771 1.00 69.44 92 GLU A O 1
ATOM 695 N N . MET A 1 93 ? 15.057 10.570 0.729 1.00 61.72 93 MET A N 1
ATOM 696 C CA . MET A 1 93 ? 14.570 9.406 1.491 1.00 61.72 93 MET A CA 1
ATOM 697 C C . MET A 1 93 ? 13.174 9.626 2.091 1.00 61.72 93 MET A C 1
ATOM 699 O O . MET A 1 93 ? 12.375 8.690 2.159 1.00 61.72 93 MET A O 1
ATOM 703 N N . THR A 1 94 ? 12.868 10.843 2.547 1.00 54.78 94 THR A N 1
ATOM 704 C CA . THR A 1 94 ? 11.552 11.186 3.111 1.00 54.78 94 THR A CA 1
ATOM 705 C C . THR A 1 94 ? 10.512 11.408 2.002 1.00 54.78 94 THR A C 1
ATOM 707 O O . THR A 1 94 ? 9.341 11.076 2.191 1.00 54.78 94 THR A O 1
ATOM 710 N N . ALA A 1 95 ? 10.924 11.903 0.830 1.00 49.22 95 ALA A N 1
ATOM 711 C CA . ALA A 1 95 ? 10.091 12.057 -0.362 1.00 49.22 95 ALA A CA 1
ATOM 712 C C . ALA A 1 95 ? 9.768 10.709 -1.027 1.00 49.22 95 ALA A C 1
ATOM 714 O O . ALA A 1 95 ? 8.678 10.551 -1.578 1.00 49.22 95 ALA A O 1
ATOM 715 N N . GLU A 1 96 ? 10.665 9.724 -0.928 1.00 43.78 96 GLU A N 1
ATOM 716 C CA . GLU A 1 96 ? 10.507 8.408 -1.555 1.00 43.78 96 GLU A CA 1
ATOM 717 C C . GLU A 1 96 ? 9.922 7.332 -0.617 1.00 43.78 96 GLU A C 1
ATOM 719 O O . GLU A 1 96 ? 9.596 6.228 -1.057 1.00 43.78 96 GLU A O 1
ATOM 724 N N . TYR A 1 97 ? 9.671 7.641 0.665 1.00 41.69 97 TYR A N 1
ATOM 725 C CA . TYR A 1 97 ? 8.975 6.702 1.553 1.00 41.69 97 TYR A CA 1
ATOM 726 C C . TYR A 1 97 ? 8.191 7.357 2.702 1.00 41.69 97 TYR A C 1
ATOM 728 O O . TYR A 1 97 ? 8.523 7.228 3.879 1.00 41.69 97 TYR A O 1
ATOM 736 N N . ALA A 1 98 ? 7.039 7.942 2.376 1.00 43.38 98 ALA A N 1
ATOM 737 C CA . ALA A 1 98 ? 5.901 7.985 3.294 1.00 43.38 98 ALA A CA 1
ATOM 738 C C . ALA A 1 98 ? 4.789 7.091 2.727 1.00 43.38 98 ALA A C 1
ATOM 740 O O . ALA A 1 98 ? 3.828 7.591 2.135 1.00 43.38 98 ALA A O 1
ATOM 741 N N . PRO A 1 99 ? 4.896 5.751 2.828 1.00 39.38 99 PRO A N 1
ATOM 742 C CA . PRO A 1 99 ? 3.819 4.904 2.360 1.00 39.38 99 PRO A CA 1
ATOM 743 C C . PRO A 1 99 ? 2.585 5.246 3.188 1.00 39.38 99 PRO A C 1
ATOM 745 O O . PRO A 1 99 ? 2.616 5.217 4.421 1.00 39.38 99 PRO A O 1
ATOM 748 N N . ALA A 1 100 ? 1.464 5.482 2.508 1.00 49.78 100 ALA A N 1
ATOM 749 C CA . ALA A 1 100 ? 0.155 5.565 3.145 1.00 49.78 100 ALA A CA 1
ATOM 750 C C . ALA A 1 100 ? -0.069 4.389 4.114 1.00 49.78 100 ALA A C 1
ATOM 752 O O . ALA A 1 100 ? -0.784 4.524 5.094 1.00 49.78 100 ALA A O 1
ATOM 753 N N . ILE A 1 101 ? 0.591 3.249 3.893 1.00 45.28 101 ILE A N 1
ATOM 754 C CA . ILE A 1 101 ? 0.572 2.093 4.785 1.00 45.28 101 ILE A CA 1
ATOM 755 C C . ILE A 1 101 ? 1.133 2.413 6.178 1.00 45.28 101 ILE A C 1
ATOM 757 O O . ILE A 1 101 ? 0.515 1.976 7.129 1.00 45.28 101 ILE A O 1
ATOM 761 N N . VAL A 1 102 ? 2.209 3.188 6.365 1.00 47.34 102 VAL A N 1
ATOM 762 C CA . VAL A 1 102 ? 2.746 3.462 7.720 1.00 47.34 102 VAL A CA 1
ATOM 763 C C . VAL A 1 102 ? 1.839 4.418 8.489 1.00 47.34 102 VAL A C 1
ATOM 765 O O . VAL A 1 102 ? 1.485 4.121 9.623 1.00 47.34 102 VAL A O 1
ATOM 768 N N . THR A 1 103 ? 1.350 5.495 7.868 1.00 48.97 103 THR A N 1
ATOM 769 C CA . THR A 1 103 ? 0.352 6.376 8.505 1.00 48.97 103 THR A CA 1
ATOM 770 C C . THR A 1 103 ? -0.938 5.619 8.830 1.00 48.97 103 THR A C 1
ATOM 772 O O . THR A 1 103 ? -1.577 5.875 9.846 1.00 48.97 103 THR A O 1
ATOM 775 N N . ARG A 1 104 ? -1.319 4.643 8.000 1.00 50.00 104 ARG A N 1
ATOM 776 C CA . ARG A 1 104 ? -2.541 3.851 8.189 1.00 50.00 104 ARG A CA 1
ATOM 777 C C . ARG A 1 104 ? -2.357 2.662 9.118 1.00 50.00 104 ARG A C 1
ATOM 779 O O . ARG A 1 104 ? -3.317 2.295 9.775 1.00 50.00 104 ARG A O 1
ATOM 786 N N . VAL A 1 105 ? -1.152 2.111 9.221 1.00 54.47 105 VAL A N 1
ATOM 787 C CA . VAL A 1 105 ? -0.753 1.140 10.243 1.00 54.47 105 VAL A CA 1
ATOM 788 C C . VAL A 1 105 ? -0.643 1.843 11.584 1.00 54.47 105 VAL A C 1
ATOM 790 O O . VAL A 1 105 ? -1.157 1.299 12.541 1.00 54.47 105 VAL A O 1
ATOM 793 N N . MET A 1 106 ? -0.123 3.071 11.661 1.00 56.66 106 MET A N 1
ATOM 794 C CA . MET A 1 106 ? -0.170 3.868 12.892 1.00 56.66 106 MET A CA 1
ATOM 795 C C . MET A 1 106 ? -1.610 4.229 13.278 1.00 56.66 106 MET A C 1
ATOM 797 O O . MET A 1 106 ? -1.972 4.090 14.439 1.00 56.66 106 MET A O 1
ATOM 801 N N . LEU A 1 107 ? -2.469 4.612 12.324 1.00 58.44 107 LEU A N 1
ATOM 802 C CA . LEU A 1 107 ? -3.899 4.827 12.598 1.00 58.44 107 LEU A CA 1
ATOM 803 C C . LEU A 1 107 ? -4.625 3.526 12.974 1.00 58.44 107 LEU A C 1
ATOM 805 O O . LEU A 1 107 ? -5.505 3.548 13.829 1.00 58.44 107 LEU A O 1
ATOM 809 N N . ALA A 1 108 ? -4.266 2.391 12.372 1.00 60.75 108 ALA A N 1
ATOM 810 C CA . ALA A 1 108 ? -4.815 1.085 12.723 1.00 60.75 108 ALA A CA 1
ATOM 811 C C . ALA A 1 108 ? -4.304 0.607 14.088 1.00 60.75 108 ALA A C 1
ATOM 813 O O . ALA A 1 108 ? -5.089 0.086 14.869 1.00 60.75 108 ALA A O 1
ATOM 814 N N . GLU A 1 109 ? -3.032 0.824 14.419 1.00 65.38 109 GLU A N 1
ATOM 815 C CA . GLU A 1 109 ? -2.453 0.552 15.735 1.00 65.38 109 GLU A CA 1
ATOM 816 C C . GLU A 1 109 ? -3.079 1.442 16.800 1.00 65.38 109 GLU A C 1
ATOM 818 O O . GLU A 1 109 ? -3.382 0.948 17.884 1.00 65.38 109 GLU A O 1
ATOM 823 N N . GLN A 1 110 ? -3.334 2.714 16.489 1.00 68.44 110 GLN A N 1
ATOM 824 C CA . GLN A 1 110 ? -4.052 3.628 17.368 1.00 68.44 110 GLN A CA 1
ATOM 825 C C . GLN A 1 110 ? -5.504 3.172 17.561 1.00 68.44 110 GLN A C 1
ATOM 827 O O . GLN A 1 110 ? -5.960 3.080 18.695 1.00 68.44 110 GLN A O 1
ATOM 832 N N . ALA A 1 111 ? -6.206 2.775 16.495 1.00 66.88 111 ALA A N 1
ATOM 833 C CA . ALA A 1 111 ? -7.556 2.220 16.595 1.00 66.88 111 ALA A CA 1
ATOM 834 C C . ALA A 1 111 ? -7.592 0.888 17.371 1.00 66.88 111 ALA A C 1
ATOM 836 O O . ALA A 1 111 ? -8.554 0.622 18.093 1.00 66.88 111 ALA A O 1
ATOM 837 N N . VAL A 1 112 ? -6.547 0.060 17.257 1.00 69.44 112 VAL A N 1
ATOM 838 C CA . VAL A 1 112 ? -6.372 -1.178 18.032 1.00 69.44 112 VAL A CA 1
ATOM 839 C C . VAL A 1 112 ? -6.061 -0.870 19.497 1.00 69.44 112 VAL A C 1
ATOM 841 O O . VAL A 1 112 ? -6.611 -1.546 20.362 1.00 69.44 112 VAL A O 1
ATOM 844 N N . HIS A 1 113 ? -5.257 0.153 19.800 1.00 72.81 113 HIS A N 1
ATOM 845 C CA . HIS A 1 113 ? -5.027 0.616 21.173 1.00 72.81 113 HIS A CA 1
ATOM 846 C C . HIS A 1 113 ? -6.311 1.178 21.783 1.00 72.81 113 HIS A C 1
ATOM 848 O O . HIS A 1 113 ? -6.703 0.743 22.854 1.00 72.81 113 HIS A O 1
ATOM 854 N N . GLU A 1 114 ? -7.052 2.023 21.068 1.00 67.94 114 GLU A N 1
ATOM 855 C CA . GLU A 1 114 ? -8.345 2.544 21.526 1.00 67.94 114 GLU A CA 1
ATOM 856 C C . GLU A 1 114 ? -9.405 1.435 21.668 1.00 67.94 114 GLU A C 1
ATOM 858 O O . GLU A 1 114 ? -10.282 1.498 22.533 1.00 67.94 114 GLU A O 1
ATOM 863 N N . ALA A 1 115 ? -9.367 0.399 20.824 1.00 61.00 115 ALA A N 1
ATOM 864 C CA . ALA A 1 115 ? -10.206 -0.787 20.985 1.00 61.00 115 ALA A CA 1
ATOM 865 C C . ALA A 1 115 ? -9.789 -1.608 22.212 1.00 61.00 115 ALA A C 1
ATOM 867 O O . ALA A 1 115 ? -10.655 -2.042 22.972 1.00 61.00 115 ALA A O 1
ATOM 868 N N . ARG A 1 116 ? -8.481 -1.771 22.437 1.00 70.56 116 ARG A N 1
ATOM 869 C CA . ARG A 1 116 ? -7.926 -2.455 23.605 1.00 70.56 116 ARG A CA 1
ATOM 870 C C . ARG A 1 116 ? -8.276 -1.714 24.895 1.00 70.56 116 ARG A C 1
ATOM 872 O O . ARG A 1 116 ? -8.776 -2.350 25.815 1.00 70.56 116 ARG A O 1
ATOM 879 N N . ASP A 1 117 ? -8.117 -0.398 24.935 1.00 76.25 117 ASP A N 1
ATOM 880 C CA . ASP A 1 117 ? -8.465 0.449 26.076 1.00 76.25 117 ASP A CA 1
ATOM 881 C C . ASP A 1 117 ? -9.965 0.376 26.373 1.00 76.25 117 ASP A C 1
ATOM 883 O O . ASP A 1 117 ? -10.370 0.262 27.528 1.00 76.25 117 ASP A O 1
ATOM 887 N N . ARG A 1 118 ? -10.816 0.337 25.334 1.00 68.38 118 ARG A N 1
ATOM 888 C CA . ARG A 1 118 ? -12.257 0.087 25.500 1.00 68.38 118 ARG A CA 1
ATOM 889 C C . ARG A 1 118 ? -12.546 -1.309 26.053 1.00 68.38 118 ARG A C 1
ATOM 891 O O . ARG A 1 118 ? -13.428 -1.440 26.901 1.00 68.38 118 ARG A O 1
ATOM 898 N N . THR A 1 119 ? -11.815 -2.341 25.627 1.00 68.38 119 THR A N 1
ATOM 899 C CA . THR A 1 119 ? -11.957 -3.691 26.200 1.00 68.38 119 THR A CA 1
ATOM 900 C C . THR A 1 119 ? -11.406 -3.801 27.621 1.00 68.38 119 THR A C 1
ATOM 902 O O . THR A 1 119 ? -12.022 -4.479 28.435 1.00 68.38 119 THR A O 1
ATOM 905 N N . GLU A 1 120 ? -10.314 -3.112 27.961 1.00 70.38 120 GLU A N 1
ATOM 906 C CA . GLU A 1 120 ? -9.776 -3.044 29.326 1.00 70.38 120 GLU A CA 1
ATOM 907 C C . GLU A 1 120 ? -10.724 -2.260 30.244 1.00 70.38 120 GLU A C 1
ATOM 909 O O . GLU A 1 120 ? -11.008 -2.707 31.352 1.00 70.38 120 GLU A O 1
ATOM 914 N N . ALA A 1 121 ? -11.313 -1.160 29.766 1.00 69.06 121 ALA A N 1
ATOM 915 C CA . ALA A 1 121 ? -12.340 -0.414 30.490 1.00 69.06 121 ALA A CA 1
ATOM 916 C C . ALA A 1 121 ? -13.629 -1.231 30.688 1.00 69.06 121 ALA A C 1
ATOM 918 O O . ALA A 1 121 ? -14.263 -1.141 31.739 1.00 69.06 121 ALA A O 1
ATOM 919 N N . ALA A 1 122 ? -14.018 -2.054 29.708 1.00 63.69 122 ALA A N 1
ATOM 920 C CA . ALA A 1 122 ? -15.123 -2.998 29.858 1.00 63.69 122 ALA A CA 1
ATOM 921 C C . ALA A 1 122 ? -14.774 -4.130 30.841 1.00 63.69 122 ALA A C 1
ATOM 923 O O . ALA A 1 122 ? -15.594 -4.483 31.688 1.00 63.69 122 ALA A O 1
ATOM 924 N N . ALA A 1 123 ? -13.546 -4.655 30.786 1.00 67.44 123 ALA A N 1
ATOM 925 C CA . ALA A 1 123 ? -13.053 -5.669 31.714 1.00 67.44 123 ALA A CA 1
ATOM 926 C C . ALA A 1 123 ? -12.963 -5.141 33.156 1.00 67.44 123 ALA A C 1
ATOM 928 O O . ALA A 1 123 ? -13.261 -5.873 34.097 1.00 67.44 123 ALA A O 1
ATOM 929 N N . ALA A 1 124 ? -12.650 -3.856 33.342 1.00 80.38 124 ALA A N 1
ATOM 930 C CA . ALA A 1 124 ? -12.624 -3.202 34.649 1.00 80.38 124 ALA A CA 1
ATOM 931 C C . ALA A 1 124 ? -14.001 -3.146 35.340 1.00 80.38 124 ALA A C 1
ATOM 933 O O . ALA A 1 124 ? -14.051 -2.990 36.556 1.00 80.38 124 ALA A O 1
ATOM 934 N N . LYS A 1 125 ? -15.108 -3.316 34.597 1.00 78.31 125 LYS A N 1
ATOM 935 C CA . LYS A 1 125 ? -16.477 -3.383 35.147 1.00 78.31 125 LYS A CA 1
ATOM 936 C C . LYS A 1 125 ? -16.921 -4.795 35.542 1.00 78.31 125 LYS A C 1
ATOM 938 O O . LYS A 1 125 ? -17.955 -4.952 36.188 1.00 78.31 125 LYS A O 1
ATOM 943 N N . ILE A 1 126 ? -16.152 -5.830 35.190 1.00 75.44 126 ILE A N 1
ATOM 944 C CA . ILE A 1 126 ? -16.452 -7.225 35.557 1.00 75.44 126 ILE A CA 1
ATOM 945 C C . ILE A 1 126 ? -16.553 -7.412 37.084 1.00 75.44 126 ILE A C 1
ATOM 947 O O . ILE A 1 126 ? -17.524 -8.028 37.517 1.00 75.44 126 ILE A O 1
ATOM 951 N N . PRO A 1 127 ? -15.663 -6.844 37.925 1.00 80.94 127 PRO A N 1
ATOM 952 C CA . PRO A 1 127 ? -15.774 -6.964 39.380 1.00 80.94 127 PRO A CA 1
ATOM 953 C C . PRO A 1 127 ? -17.045 -6.321 39.952 1.00 80.94 127 PRO A C 1
ATOM 955 O O . PRO A 1 127 ? -17.615 -6.841 40.906 1.00 80.94 127 PRO A O 1
ATOM 958 N N . GLU A 1 128 ? -17.522 -5.217 39.364 1.00 76.44 128 GLU A N 1
ATOM 959 C CA . GLU A 1 128 ? -18.780 -4.570 39.768 1.00 76.44 128 GLU A CA 1
ATOM 960 C C . GLU A 1 128 ? -19.986 -5.456 39.432 1.00 76.44 128 GLU A C 1
ATOM 962 O O . GLU A 1 128 ? -20.883 -5.625 40.260 1.00 76.44 128 GLU A O 1
ATOM 967 N N . PHE A 1 129 ? -19.976 -6.087 38.253 1.00 68.25 129 PHE A N 1
ATOM 968 C CA . PHE A 1 129 ? -20.987 -7.068 37.858 1.00 68.25 129 PHE A CA 1
ATOM 969 C C . PHE A 1 129 ? -20.964 -8.311 38.764 1.00 68.25 129 PHE A C 1
ATOM 971 O O . PHE A 1 129 ? -22.010 -8.738 39.251 1.00 68.25 129 PHE A O 1
ATOM 978 N N . GLU A 1 130 ? -19.784 -8.865 39.057 1.00 78.81 130 GLU A N 1
ATOM 979 C CA . GLU A 1 130 ? -19.623 -9.986 39.994 1.00 78.81 130 GLU A CA 1
ATOM 980 C C . GLU A 1 130 ? -20.119 -9.629 41.401 1.00 78.81 130 GLU A C 1
ATOM 982 O O . GLU A 1 130 ? -20.797 -10.430 42.052 1.00 78.81 130 GLU A O 1
ATOM 987 N N . GLN A 1 131 ? -19.835 -8.409 41.862 1.00 75.00 131 GLN A N 1
ATOM 988 C CA . GLN A 1 131 ? -20.291 -7.929 43.157 1.00 75.00 131 GLN A CA 1
ATOM 989 C C . GLN A 1 131 ? -21.812 -7.759 43.193 1.00 75.00 131 GLN A C 1
ATOM 991 O O . GLN A 1 131 ? -22.419 -8.202 44.164 1.00 75.00 131 GLN A O 1
ATOM 996 N N . ALA A 1 132 ? -22.428 -7.224 42.133 1.00 66.19 132 ALA A N 1
ATOM 997 C CA . ALA A 1 132 ? -23.882 -7.114 41.996 1.00 66.19 132 ALA A CA 1
ATOM 998 C C . ALA A 1 132 ? -24.582 -8.489 41.973 1.00 66.19 132 ALA A C 1
ATOM 1000 O O . ALA A 1 132 ? -25.612 -8.687 42.628 1.00 66.19 132 ALA A O 1
ATOM 1001 N N . VAL A 1 133 ? -24.005 -9.475 41.277 1.00 75.00 133 VAL A N 1
ATOM 1002 C CA . VAL A 1 133 ? -24.490 -10.868 41.280 1.00 75.00 133 VAL A CA 1
ATOM 1003 C C . VAL A 1 133 ? -24.404 -11.473 42.684 1.00 75.00 133 VAL A C 1
ATOM 1005 O O . VAL A 1 133 ? -25.338 -12.147 43.130 1.00 75.00 133 VAL A O 1
ATOM 1008 N N . LYS A 1 134 ? -23.320 -11.200 43.418 1.00 81.62 134 LYS A N 1
ATOM 1009 C CA . LYS A 1 134 ? -23.147 -11.670 44.795 1.00 81.62 134 LYS A CA 1
ATOM 1010 C C . LYS A 1 134 ? -24.181 -11.060 45.747 1.00 81.62 134 LYS A C 1
ATOM 1012 O O . LYS A 1 134 ? -24.833 -11.815 46.462 1.00 81.62 134 LYS A O 1
ATOM 1017 N N . THR A 1 135 ? -24.414 -9.744 45.710 1.00 73.19 135 THR A N 1
ATOM 1018 C CA . THR A 1 135 ? -25.462 -9.100 46.530 1.00 73.19 135 THR A CA 1
ATOM 1019 C C . THR A 1 135 ? -26.851 -9.639 46.211 1.00 73.19 135 THR A C 1
ATOM 1021 O O . THR A 1 135 ? -27.650 -9.843 47.121 1.00 73.19 135 THR A O 1
ATOM 1024 N N . THR A 1 136 ? -27.136 -9.914 44.937 1.00 68.81 136 THR A N 1
ATOM 1025 C CA . THR A 1 136 ? -28.413 -10.514 44.518 1.00 68.81 136 THR A CA 1
ATOM 1026 C C . THR A 1 136 ? -28.568 -11.935 45.067 1.00 68.81 136 THR A C 1
ATOM 1028 O O . THR A 1 136 ? -29.644 -12.315 45.529 1.00 68.81 136 THR A O 1
ATOM 1031 N N . THR A 1 137 ? -27.479 -12.708 45.072 1.00 80.00 137 THR A N 1
ATOM 1032 C CA . THR A 1 137 ? -27.446 -14.064 45.636 1.00 80.00 137 THR A CA 1
ATOM 1033 C C . THR A 1 137 ? -27.656 -14.035 47.154 1.00 80.00 137 THR A C 1
ATOM 1035 O O . THR A 1 137 ? -28.501 -14.772 47.651 1.00 80.00 137 THR A O 1
ATOM 1038 N N . ASP A 1 138 ? -26.972 -13.137 47.873 1.00 79.06 138 ASP A N 1
ATOM 1039 C CA . ASP A 1 138 ? -27.095 -12.957 49.330 1.00 79.06 138 ASP A CA 1
ATOM 1040 C C . ASP A 1 138 ? -28.501 -12.474 49.747 1.00 79.06 138 ASP A C 1
ATOM 1042 O O . ASP A 1 138 ? -29.051 -12.889 50.777 1.00 79.06 138 ASP A O 1
ATOM 1046 N N . ALA A 1 139 ? -29.123 -11.621 48.927 1.00 70.69 139 ALA A N 1
ATOM 1047 C CA . ALA A 1 139 ? -30.507 -11.200 49.118 1.00 70.69 139 ALA A CA 1
ATOM 1048 C C . ALA A 1 139 ? -31.485 -12.378 48.950 1.00 70.69 139 ALA A C 1
ATOM 1050 O O . ALA A 1 139 ? -32.405 -12.527 49.757 1.00 70.69 139 ALA A O 1
ATOM 1051 N N . ALA A 1 140 ? -31.268 -13.254 47.962 1.00 74.31 140 ALA A N 1
ATOM 1052 C CA . ALA A 1 140 ? -32.102 -14.438 47.745 1.00 74.31 140 ALA A CA 1
ATOM 1053 C C . ALA A 1 140 ? -32.038 -15.430 48.925 1.00 74.31 140 ALA A C 1
ATOM 1055 O O . ALA A 1 140 ? -33.082 -15.884 49.401 1.00 74.31 140 ALA A O 1
ATOM 1056 N N . THR A 1 141 ? -30.847 -15.699 49.471 1.00 81.81 141 THR A N 1
ATOM 1057 C CA . THR A 1 141 ? -30.676 -16.530 50.682 1.00 81.81 141 THR A CA 1
ATOM 1058 C C . THR A 1 141 ? -31.325 -15.906 51.915 1.00 81.81 141 THR A C 1
ATOM 1060 O O . THR A 1 141 ? -31.882 -16.620 52.754 1.00 81.81 141 THR A O 1
ATOM 1063 N N . THR A 1 142 ? -31.288 -14.576 52.035 1.00 79.50 142 THR A N 1
ATOM 1064 C CA . THR A 1 142 ? -31.962 -13.849 53.122 1.00 79.50 142 THR A CA 1
ATOM 1065 C C . THR A 1 142 ? -33.480 -14.019 53.041 1.00 79.50 142 THR A C 1
ATOM 1067 O O . THR A 1 142 ? -34.114 -14.344 54.048 1.00 79.50 142 THR A O 1
ATOM 1070 N N . VAL A 1 143 ? -34.060 -13.891 51.842 1.00 73.19 143 VAL A N 1
ATOM 1071 C CA . VAL A 1 143 ? -35.494 -14.122 51.603 1.00 73.19 143 VAL A CA 1
ATOM 1072 C C . VAL A 1 143 ? -35.890 -15.555 51.975 1.00 73.19 143 VAL A C 1
ATOM 1074 O O . VAL A 1 143 ? -36.839 -15.730 52.736 1.00 73.19 143 VAL A O 1
ATOM 1077 N N . GLU A 1 144 ? -35.134 -16.574 51.552 1.00 78.06 144 GLU A N 1
ATOM 1078 C CA . GLU A 1 144 ? -35.391 -17.973 51.944 1.00 78.06 144 GLU A CA 1
ATOM 1079 C C . GLU A 1 144 ? -35.315 -18.208 53.463 1.00 78.06 144 GLU A C 1
ATOM 1081 O O . GLU A 1 144 ? -36.048 -19.034 54.018 1.00 78.06 144 GLU A O 1
ATOM 1086 N N . GLY A 1 145 ? -34.411 -17.513 54.160 1.00 79.94 145 GLY A N 1
ATOM 1087 C CA . GLY A 1 145 ? -34.295 -17.574 55.618 1.00 79.94 145 GLY A CA 1
ATOM 1088 C C . GLY A 1 145 ? -35.491 -16.941 56.335 1.00 79.94 145 GLY A C 1
ATOM 1089 O O . GLY A 1 145 ? -35.985 -17.491 57.323 1.00 79.94 145 GLY A O 1
ATOM 1090 N N . LEU A 1 146 ? -35.984 -15.811 55.824 1.00 76.62 146 LEU A N 1
ATOM 1091 C CA . LEU A 1 146 ? -37.167 -15.128 56.349 1.00 76.62 146 LEU A CA 1
ATOM 1092 C C . LEU A 1 146 ? -38.448 -15.933 56.099 1.00 76.62 146 LEU A C 1
ATOM 1094 O O . LEU A 1 146 ? -39.272 -16.044 57.006 1.00 76.62 146 LEU A O 1
ATOM 1098 N N . THR A 1 147 ? -38.593 -16.557 54.925 1.00 76.75 147 THR A N 1
ATOM 1099 C CA . THR A 1 147 ? -39.729 -17.441 54.619 1.00 76.75 147 THR A CA 1
ATOM 1100 C C . THR A 1 147 ? -39.792 -18.625 55.584 1.00 76.75 147 THR A C 1
ATOM 1102 O O . THR A 1 147 ? -40.832 -18.847 56.197 1.00 76.75 147 THR A O 1
ATOM 1105 N N . ARG A 1 148 ? -38.664 -19.303 55.837 1.00 78.44 148 ARG A N 1
ATOM 1106 C CA . ARG A 1 148 ? -38.602 -20.409 56.813 1.00 78.44 148 ARG A CA 1
ATOM 1107 C C . ARG A 1 148 ? -38.917 -19.977 58.246 1.00 78.44 148 ARG A C 1
ATOM 1109 O O . ARG A 1 148 ? -39.546 -20.724 58.989 1.00 78.44 148 ARG A O 1
ATOM 1116 N N . ARG A 1 149 ? -38.496 -18.774 58.656 1.00 76.06 149 ARG A N 1
ATOM 1117 C CA . ARG A 1 149 ? -38.862 -18.217 59.973 1.00 76.06 149 ARG A CA 1
ATOM 1118 C C . ARG A 1 149 ? -40.353 -17.904 60.069 1.00 76.06 149 ARG A C 1
ATOM 1120 O O . ARG A 1 149 ? -40.938 -18.131 61.122 1.00 76.06 149 ARG A O 1
ATOM 1127 N N . ALA A 1 150 ? -40.956 -17.403 58.993 1.00 68.62 150 ALA A N 1
ATOM 1128 C CA . ALA A 1 150 ? -42.390 -17.144 58.939 1.00 68.62 150 ALA A CA 1
ATOM 1129 C C . ALA A 1 150 ? -43.209 -18.446 59.017 1.00 68.62 150 ALA A C 1
ATOM 1131 O O . ALA A 1 150 ? -44.215 -18.482 59.720 1.00 68.62 150 ALA A O 1
ATOM 1132 N N . GLU A 1 151 ? -42.751 -19.516 58.362 1.00 72.25 151 GLU A N 1
ATOM 1133 C CA . GLU A 1 151 ? -43.356 -20.855 58.442 1.00 72.25 151 GLU A CA 1
ATOM 1134 C C . GLU A 1 151 ? -43.232 -21.454 59.853 1.00 72.25 151 GLU A C 1
ATOM 1136 O O . GLU A 1 151 ? -44.228 -21.883 60.429 1.00 72.25 151 GLU A O 1
ATOM 1141 N N . ALA A 1 152 ? -42.048 -21.385 60.473 1.00 70.12 152 ALA A N 1
ATOM 1142 C CA . ALA A 1 152 ? -41.837 -21.875 61.839 1.00 70.12 152 ALA A CA 1
ATOM 1143 C C . ALA A 1 152 ? -42.650 -21.103 62.899 1.00 70.12 152 ALA A C 1
ATOM 1145 O O . ALA A 1 152 ? -43.074 -21.677 63.900 1.00 70.12 152 ALA A O 1
ATOM 1146 N N . ALA A 1 153 ? -42.883 -19.804 62.687 1.00 63.88 153 ALA A N 1
ATOM 1147 C CA . ALA A 1 153 ? -43.742 -18.996 63.551 1.00 63.88 153 ALA A CA 1
ATOM 1148 C C . ALA A 1 153 ? -45.239 -19.316 63.364 1.00 63.88 153 ALA A C 1
ATOM 1150 O O . ALA A 1 153 ? -46.013 -19.204 64.317 1.00 63.88 153 ALA A O 1
ATOM 1151 N N . ALA A 1 154 ? -45.650 -19.741 62.164 1.00 60.53 154 ALA A N 1
ATOM 1152 C CA . ALA A 1 154 ? -47.023 -20.162 61.892 1.00 60.53 154 ALA A CA 1
ATOM 1153 C C . ALA A 1 154 ? -47.376 -21.482 62.607 1.00 60.53 154 ALA A C 1
ATOM 1155 O O . ALA A 1 154 ? -48.476 -21.593 63.146 1.00 60.53 154 ALA A O 1
ATOM 1156 N N . ASP A 1 155 ? -46.431 -22.423 62.707 1.00 59.84 155 ASP A N 1
ATOM 1157 C CA . ASP A 1 155 ? -46.629 -23.713 63.394 1.00 59.84 155 ASP A CA 1
ATOM 1158 C C . ASP A 1 155 ? -46.703 -23.601 64.936 1.00 59.84 155 ASP A C 1
ATOM 1160 O O . ASP A 1 155 ? -47.224 -24.496 65.598 1.00 59.84 155 ASP A O 1
ATOM 1164 N N . GLY A 1 156 ? -46.223 -22.503 65.536 1.00 56.22 156 GLY A N 1
ATOM 1165 C CA . GLY A 1 156 ? -46.181 -22.309 66.998 1.00 56.22 156 GLY A CA 1
ATOM 1166 C C . GLY A 1 156 ? -47.429 -21.681 67.640 1.00 56.22 156 GLY A C 1
ATOM 1167 O O . GLY A 1 156 ? -47.443 -21.438 68.846 1.00 56.22 156 GLY A O 1
ATOM 1168 N N . SER A 1 157 ? -48.474 -21.381 66.866 1.00 50.72 157 SER A N 1
ATOM 1169 C CA . SER A 1 157 ? -49.574 -20.494 67.284 1.00 50.72 157 SER A CA 1
ATOM 1170 C C . SER A 1 157 ? -50.708 -21.186 68.065 1.00 50.72 157 SER A C 1
ATOM 1172 O O . SER A 1 157 ? -51.877 -21.080 67.701 1.00 50.72 157 SER A O 1
ATOM 1174 N N . GLU A 1 158 ? -50.376 -21.833 69.186 1.00 48.94 158 GLU A N 1
ATOM 1175 C CA . GLU A 1 158 ? -51.329 -22.181 70.257 1.00 48.94 158 GLU A CA 1
ATOM 1176 C C . GLU A 1 158 ? -50.770 -21.776 71.642 1.00 48.94 158 GLU A C 1
ATOM 1178 O O . GLU A 1 158 ? -50.848 -22.519 72.614 1.00 48.94 158 GLU A O 1
ATOM 1183 N N . MET A 1 159 ? -50.157 -20.585 71.761 1.00 45.34 159 MET A N 1
ATOM 1184 C CA . MET A 1 159 ? -49.839 -19.989 73.069 1.00 45.34 159 MET A CA 1
ATOM 1185 C C . MET A 1 159 ? -49.695 -18.452 73.021 1.00 45.34 159 MET A C 1
ATOM 1187 O O . MET A 1 159 ? -48.866 -17.920 72.303 1.00 45.34 159 MET A O 1
ATOM 1191 N N . SER A 1 160 ? -50.512 -17.781 73.846 1.00 50.59 160 SER A N 1
ATOM 1192 C CA . SER A 1 160 ? -50.462 -16.390 74.347 1.00 50.59 160 SER A CA 1
ATOM 1193 C C . SER A 1 160 ? -50.561 -15.178 73.390 1.00 50.59 160 SER A C 1
ATOM 1195 O O . SER A 1 160 ? -49.886 -15.032 72.378 1.00 50.59 160 SER A O 1
ATOM 1197 N N . ALA A 1 161 ? -51.414 -14.223 73.774 1.00 56.94 161 ALA A N 1
ATOM 1198 C CA . ALA A 1 161 ? -51.805 -13.049 72.989 1.00 56.94 161 ALA A CA 1
ATOM 1199 C C . ALA A 1 161 ? -50.739 -11.931 72.892 1.00 56.94 161 ALA A C 1
ATOM 1201 O O . ALA A 1 161 ? -50.877 -11.046 72.048 1.00 56.94 161 ALA A O 1
ATOM 1202 N N . GLU A 1 162 ? -49.676 -11.965 73.700 1.00 55.44 162 GLU A N 1
ATOM 1203 C CA . GLU A 1 162 ? -48.533 -11.037 73.584 1.00 55.44 162 GLU A CA 1
ATOM 1204 C C . GLU A 1 162 ? -47.541 -11.480 72.495 1.00 55.44 162 GLU A C 1
ATOM 1206 O O . GLU A 1 162 ? -47.083 -10.645 71.710 1.00 55.44 162 GLU A O 1
ATOM 1211 N N . ASP A 1 163 ? -47.331 -12.792 72.332 1.00 56.75 163 ASP A N 1
ATOM 1212 C CA . ASP A 1 163 ? -46.566 -13.358 71.210 1.00 56.75 163 ASP A CA 1
ATOM 1213 C C . ASP A 1 163 ? -47.229 -13.038 69.862 1.00 56.75 163 ASP A C 1
ATOM 1215 O O . ASP A 1 163 ? -46.554 -12.805 68.862 1.00 56.75 163 ASP A O 1
ATOM 1219 N N . SER A 1 164 ? -48.559 -12.900 69.838 1.00 60.16 164 SER A N 1
ATOM 1220 C CA . SER A 1 164 ? -49.311 -12.504 68.640 1.00 60.16 164 SER A CA 1
ATOM 1221 C C . SER A 1 164 ? -49.034 -11.068 68.172 1.00 60.16 164 SER A C 1
ATOM 1223 O O . SER A 1 164 ? -49.172 -10.789 66.981 1.00 60.16 164 SER A O 1
ATOM 1225 N N . ALA A 1 165 ? -48.673 -10.142 69.068 1.00 68.50 165 ALA A N 1
ATOM 1226 C CA . ALA A 1 165 ? -48.326 -8.770 68.687 1.00 68.50 165 ALA A CA 1
ATOM 1227 C C . ALA A 1 165 ? -46.889 -8.698 68.152 1.00 68.50 165 ALA A C 1
ATOM 1229 O O . ALA A 1 165 ? -46.660 -8.127 67.087 1.00 68.50 165 ALA A O 1
ATOM 1230 N N . ALA A 1 166 ? -45.945 -9.357 68.832 1.00 71.44 166 ALA A N 1
ATOM 1231 C CA . ALA A 1 166 ? -44.563 -9.471 68.371 1.00 71.44 166 ALA A CA 1
ATOM 1232 C C . ALA A 1 166 ? -44.464 -10.208 67.021 1.00 71.44 166 ALA A C 1
ATOM 1234 O O . ALA A 1 166 ? -43.749 -9.759 66.125 1.00 71.44 166 ALA A O 1
ATOM 1235 N N . ALA A 1 167 ? -45.243 -11.280 66.833 1.00 70.75 167 ALA A N 1
ATOM 1236 C CA . ALA A 1 167 ? -45.315 -12.018 65.573 1.00 70.75 167 ALA A CA 1
ATOM 1237 C C . ALA A 1 167 ? -45.893 -11.177 64.423 1.00 70.75 167 ALA A C 1
ATOM 1239 O O . ALA A 1 167 ? -45.408 -11.273 63.295 1.00 70.75 167 ALA A O 1
ATOM 1240 N N . ARG A 1 168 ? -46.889 -10.315 64.684 1.00 76.88 168 ARG A N 1
ATOM 1241 C CA . ARG A 1 168 ? -47.415 -9.384 63.668 1.00 76.88 168 ARG A CA 1
ATOM 1242 C C . ARG A 1 168 ? -46.369 -8.358 63.252 1.00 76.88 168 ARG A C 1
ATOM 1244 O O . ARG A 1 168 ? -46.134 -8.230 62.057 1.00 76.88 168 ARG A O 1
ATOM 1251 N N . THR A 1 169 ? -45.694 -7.716 64.205 1.00 81.38 169 THR A N 1
ATOM 1252 C CA . THR A 1 169 ? -44.627 -6.746 63.912 1.00 81.38 169 THR A CA 1
ATOM 1253 C C . THR A 1 169 ? -43.474 -7.393 63.140 1.00 81.38 169 THR A C 1
ATOM 1255 O O . THR A 1 169 ? -42.983 -6.826 62.168 1.00 81.38 169 THR A O 1
ATOM 1258 N N . ALA A 1 170 ? -43.069 -8.612 63.514 1.00 76.31 170 ALA A N 1
ATOM 1259 C CA . ALA A 1 170 ? -42.044 -9.360 62.787 1.00 76.31 170 ALA A CA 1
ATOM 1260 C C . ALA A 1 170 ? -42.495 -9.732 61.363 1.00 76.31 170 ALA A C 1
ATOM 1262 O O . ALA A 1 170 ? -41.707 -9.646 60.423 1.00 76.31 170 ALA A O 1
ATOM 1263 N N . SER A 1 171 ? -43.766 -10.110 61.183 1.00 77.69 171 SER A N 1
ATOM 1264 C CA . SER A 1 171 ? -44.334 -10.418 59.865 1.00 77.69 171 SER A CA 1
ATOM 1265 C C . SER A 1 171 ? -44.454 -9.173 58.980 1.00 77.69 171 SER A C 1
ATOM 1267 O O . SER A 1 171 ? -44.190 -9.245 57.782 1.00 77.69 171 SER A O 1
ATOM 1269 N N . GLU A 1 172 ? -44.812 -8.023 59.554 1.00 82.88 172 GLU A N 1
ATOM 1270 C CA . GLU A 1 172 ? -44.826 -6.729 58.864 1.00 82.88 172 GLU A CA 1
ATOM 1271 C C . GLU A 1 172 ? -43.412 -6.313 58.443 1.00 82.88 172 GLU A C 1
ATOM 1273 O O . GLU A 1 172 ? -43.195 -6.060 57.259 1.00 82.88 172 GLU A O 1
ATOM 1278 N N . SER A 1 173 ? -42.432 -6.391 59.350 1.00 82.81 173 SER A N 1
ATOM 1279 C CA . SER A 1 173 ? -41.018 -6.128 59.040 1.00 82.81 173 SER A CA 1
ATOM 1280 C C . SER A 1 173 ? -40.496 -7.036 57.922 1.00 82.81 173 SER A C 1
ATOM 1282 O O . SER A 1 173 ? -39.889 -6.560 56.968 1.00 82.81 173 SER A O 1
ATOM 1284 N N . ALA A 1 174 ? -40.788 -8.341 57.979 1.00 75.12 174 ALA A N 1
ATOM 1285 C CA . ALA A 1 174 ? -40.368 -9.291 56.947 1.00 75.12 174 ALA A CA 1
ATOM 1286 C C . ALA A 1 174 ? -41.045 -9.031 55.588 1.00 75.12 174 ALA A C 1
ATOM 1288 O O . ALA A 1 174 ? -40.443 -9.251 54.535 1.00 75.12 174 ALA A O 1
ATOM 1289 N N . ARG A 1 175 ? -42.300 -8.558 55.582 1.00 81.69 175 ARG A N 1
ATOM 1290 C CA . ARG A 1 175 ? -42.999 -8.161 54.348 1.00 81.69 175 ARG A CA 1
ATOM 1291 C C . ARG A 1 175 ? -42.395 -6.903 53.743 1.00 81.69 175 ARG A C 1
ATOM 1293 O O . ARG A 1 175 ? -42.238 -6.863 52.524 1.00 81.69 175 ARG A O 1
ATOM 1300 N N . ASP A 1 176 ? -42.055 -5.914 54.561 1.00 81.56 176 ASP A N 1
ATOM 1301 C CA . ASP A 1 176 ? -41.436 -4.673 54.096 1.00 81.56 176 ASP A CA 1
ATOM 1302 C C . ASP A 1 176 ? -40.006 -4.914 53.592 1.00 81.56 176 ASP A C 1
ATOM 1304 O O . ASP A 1 176 ? -39.652 -4.442 52.511 1.00 81.56 176 ASP A O 1
ATOM 1308 N N . GLU A 1 177 ? -39.225 -5.755 54.274 1.00 77.06 177 GLU A N 1
ATOM 1309 C CA . GLU A 1 177 ? -37.919 -6.219 53.786 1.00 77.06 177 GLU A CA 1
ATOM 1310 C C . GLU A 1 177 ? -38.042 -7.002 52.472 1.00 77.06 177 GLU A C 1
ATOM 1312 O O . GLU A 1 177 ? -37.285 -6.762 51.533 1.00 77.06 177 GLU A O 1
ATOM 1317 N N . SER A 1 178 ? -39.030 -7.897 52.351 1.00 78.50 178 SER A N 1
ATOM 1318 C CA . SER A 1 178 ? -39.277 -8.647 51.112 1.00 78.50 178 SER A CA 1
ATOM 1319 C C . SER A 1 178 ? -39.697 -7.739 49.951 1.00 78.50 178 SER A C 1
ATOM 1321 O O . SER A 1 178 ? -39.305 -7.985 48.809 1.00 78.50 178 SER A O 1
ATOM 1323 N N . ARG A 1 179 ? -40.475 -6.682 50.219 1.00 87.44 179 ARG A N 1
ATOM 1324 C CA . ARG A 1 179 ? -40.815 -5.654 49.222 1.00 87.44 179 ARG A CA 1
ATOM 1325 C C . ARG A 1 179 ? -39.571 -4.890 48.782 1.00 87.44 179 ARG A C 1
ATOM 1327 O O . ARG A 1 179 ? -39.300 -4.859 47.590 1.00 87.44 179 ARG A O 1
ATOM 1334 N N . SER A 1 180 ? -38.776 -4.399 49.730 1.00 85.56 180 SER A N 1
ATOM 1335 C CA . SER A 1 180 ? -37.516 -3.703 49.448 1.00 85.56 180 SER A CA 1
ATOM 1336 C C . SER A 1 180 ? -36.553 -4.562 48.615 1.00 85.56 180 SER A C 1
ATOM 1338 O O . SER A 1 180 ? -36.029 -4.110 47.600 1.00 85.56 180 SER A O 1
ATOM 1340 N N . ALA A 1 181 ? -36.393 -5.844 48.962 1.00 77.38 181 ALA A N 1
ATOM 1341 C CA . ALA A 1 181 ? -35.560 -6.775 48.201 1.00 77.38 181 ALA A CA 1
ATOM 1342 C C . ALA A 1 181 ? -36.077 -7.003 46.768 1.00 77.38 181 ALA A C 1
ATOM 1344 O O . ALA A 1 181 ? -35.282 -7.093 45.831 1.00 77.38 181 ALA A O 1
ATOM 1345 N N . ARG A 1 182 ? -37.402 -7.074 46.574 1.00 84.19 182 ARG A N 1
ATOM 1346 C CA . ARG A 1 182 ? -38.001 -7.153 45.233 1.00 84.19 182 ARG A CA 1
ATOM 1347 C C . ARG A 1 182 ? -37.761 -5.879 44.438 1.00 84.19 182 ARG A C 1
ATOM 1349 O O . ARG A 1 182 ? -37.390 -5.985 43.274 1.00 84.19 182 ARG A O 1
ATOM 1356 N N . ASP A 1 183 ? -37.935 -4.710 45.042 1.00 86.31 183 ASP A N 1
ATOM 1357 C CA . ASP A 1 183 ? -37.725 -3.428 44.366 1.00 86.31 183 ASP A CA 1
ATOM 1358 C C . ASP A 1 183 ? -36.264 -3.293 43.910 1.00 86.31 183 ASP A C 1
ATOM 1360 O O . ASP A 1 183 ? -36.010 -3.007 42.741 1.00 86.31 183 ASP A O 1
ATOM 1364 N N . VAL A 1 184 ? -35.303 -3.637 44.779 1.00 88.44 184 VAL A N 1
ATOM 1365 C CA . VAL A 1 184 ? -33.870 -3.700 44.432 1.00 88.44 184 VAL A CA 1
ATOM 1366 C C . VAL A 1 184 ? -33.607 -4.692 43.295 1.00 88.44 184 VAL A C 1
ATOM 1368 O O . VAL A 1 184 ? -32.920 -4.351 42.335 1.00 88.44 184 VAL A O 1
ATOM 1371 N N . GLY A 1 185 ? -34.180 -5.899 43.355 1.00 81.94 185 GLY A N 1
ATOM 1372 C CA . GLY A 1 185 ? -34.028 -6.897 42.292 1.00 81.94 185 GLY A CA 1
ATOM 1373 C C . GLY A 1 185 ? -34.641 -6.460 40.955 1.00 81.94 185 GLY A C 1
ATOM 1374 O O . GLY A 1 185 ? -34.119 -6.799 39.893 1.00 81.94 185 GLY A O 1
ATOM 1375 N N . THR A 1 186 ? -35.723 -5.681 40.996 1.00 88.00 186 THR A N 1
ATOM 1376 C CA . THR A 1 186 ? -36.376 -5.146 39.794 1.00 88.00 186 THR A CA 1
ATOM 1377 C C . THR A 1 186 ? -35.514 -4.056 39.160 1.00 88.00 186 THR A C 1
ATOM 1379 O O . THR A 1 186 ? -35.243 -4.137 37.965 1.00 88.00 186 THR A O 1
ATOM 1382 N N . SER A 1 187 ? -34.989 -3.121 39.960 1.00 89.06 187 SER A N 1
ATOM 1383 C CA . SER A 1 187 ? -34.043 -2.098 39.489 1.00 89.06 187 SER A CA 1
ATOM 1384 C C . SER A 1 187 ? -32.774 -2.712 38.898 1.00 89.06 187 SER A C 1
ATOM 1386 O O . SER A 1 187 ? -32.383 -2.350 37.793 1.00 89.06 187 SER A O 1
ATOM 1388 N N . ALA A 1 188 ? -32.174 -3.701 39.569 1.00 84.00 188 ALA A N 1
ATOM 1389 C CA . ALA A 1 188 ? -30.984 -4.385 39.062 1.00 84.00 188 ALA A CA 1
ATOM 1390 C C . ALA A 1 188 ? -31.248 -5.096 37.723 1.00 84.00 188 ALA A C 1
ATOM 1392 O O . ALA A 1 188 ? -30.426 -5.050 36.808 1.00 84.00 188 ALA A O 1
ATOM 1393 N N . ARG A 1 189 ? -32.416 -5.735 37.567 1.00 89.44 189 ARG A N 1
ATOM 1394 C CA . ARG A 1 189 ? -32.816 -6.344 36.289 1.00 89.44 189 ARG A CA 1
ATOM 1395 C C . ARG A 1 189 ? -32.952 -5.293 35.189 1.00 89.44 189 ARG A C 1
ATOM 1397 O O . ARG A 1 189 ? -32.511 -5.534 34.067 1.00 89.44 189 ARG A O 1
ATOM 1404 N N . ASP A 1 190 ? -33.574 -4.162 35.494 1.00 90.81 190 ASP A N 1
ATOM 1405 C CA . ASP A 1 190 ? -33.804 -3.101 34.518 1.00 90.81 190 ASP A CA 1
ATOM 1406 C C . ASP A 1 190 ? -32.470 -2.446 34.091 1.00 90.81 190 ASP A C 1
ATOM 1408 O O . ASP A 1 190 ? -32.260 -2.214 32.898 1.00 90.81 190 ASP A O 1
ATOM 1412 N N . GLU A 1 191 ? -31.512 -2.285 35.013 1.00 92.00 191 GLU A N 1
ATOM 1413 C CA . GLU A 1 191 ? -30.130 -1.875 34.710 1.00 92.00 191 GLU A CA 1
ATOM 1414 C C . GLU A 1 191 ? -29.411 -2.874 33.790 1.00 92.00 191 GLU A C 1
ATOM 1416 O O . GLU A 1 191 ? -28.788 -2.477 32.801 1.00 92.00 191 GLU A O 1
ATOM 1421 N N . VAL A 1 192 ? -29.531 -4.181 34.056 1.00 90.00 192 VAL A N 1
ATOM 1422 C CA . VAL A 1 192 ? -28.948 -5.232 33.202 1.00 90.00 192 VAL A CA 1
ATOM 1423 C C . VAL A 1 192 ? -29.555 -5.208 31.798 1.00 90.00 192 VAL A C 1
ATOM 1425 O O . VAL A 1 192 ? -28.828 -5.351 30.814 1.00 90.00 192 VAL A O 1
ATOM 1428 N N . LEU A 1 193 ? -30.870 -5.001 31.677 1.00 93.06 193 LEU A N 1
ATOM 1429 C CA . LEU A 1 193 ? -31.537 -4.882 30.377 1.00 93.06 193 LEU A CA 1
ATOM 1430 C C . LEU A 1 193 ? -31.051 -3.653 29.602 1.00 93.06 193 LEU A C 1
ATOM 1432 O O . LEU A 1 193 ? -30.808 -3.745 28.397 1.00 93.06 193 LEU A O 1
ATOM 1436 N N . GLN A 1 194 ? -30.864 -2.525 30.287 1.00 93.56 194 GLN A N 1
ATOM 1437 C CA . GLN A 1 194 ? -30.331 -1.312 29.677 1.00 93.56 194 GLN A CA 1
ATOM 1438 C C . GLN A 1 194 ? -28.880 -1.506 29.211 1.00 93.56 194 GLN A C 1
ATOM 1440 O O . GLN A 1 194 ? -28.536 -1.126 28.090 1.00 93.56 194 GLN A O 1
ATOM 1445 N N . LEU A 1 195 ? -28.044 -2.158 30.024 1.00 92.06 195 LEU A N 1
ATOM 1446 C CA . LEU A 1 195 ? -26.666 -2.480 29.658 1.00 92.06 195 LEU A CA 1
ATOM 1447 C C . LEU A 1 195 ? -26.608 -3.443 28.462 1.00 92.06 195 LEU A C 1
ATOM 1449 O O . LEU A 1 195 ? -25.825 -3.228 27.539 1.00 92.06 195 LEU A O 1
ATOM 1453 N N . ALA A 1 196 ? -27.465 -4.466 28.433 1.00 90.62 196 ALA A N 1
ATOM 1454 C CA . ALA A 1 196 ? -27.548 -5.407 27.318 1.00 90.62 196 ALA A CA 1
ATOM 1455 C C . ALA A 1 196 ? -27.954 -4.717 26.004 1.00 90.62 196 ALA A C 1
ATOM 1457 O O . ALA A 1 196 ? -27.379 -5.004 24.951 1.00 90.62 196 ALA A O 1
ATOM 1458 N N . ALA A 1 197 ? -28.902 -3.776 26.062 1.00 93.75 197 ALA A N 1
ATOM 1459 C CA . ALA A 1 197 ? -29.293 -2.973 24.907 1.00 93.75 197 ALA A CA 1
ATOM 1460 C C . ALA A 1 197 ? -28.133 -2.104 24.396 1.00 93.75 197 ALA A C 1
ATOM 1462 O O . ALA A 1 197 ? -27.897 -2.042 23.187 1.00 93.75 197 ALA A O 1
ATOM 1463 N N . GLN A 1 198 ? -27.369 -1.492 25.307 1.00 92.69 198 GLN A N 1
ATOM 1464 C CA . GLN A 1 198 ? -26.198 -0.698 24.939 1.00 92.69 198 GLN A CA 1
ATOM 1465 C C . GLN A 1 198 ? -25.113 -1.556 24.275 1.00 92.69 198 GLN A C 1
ATOM 1467 O O . GLN A 1 198 ? -24.605 -1.186 23.222 1.00 92.69 198 GLN A O 1
ATOM 1472 N N . VAL A 1 199 ? -24.812 -2.736 24.825 1.00 92.81 199 VAL A N 1
ATOM 1473 C CA . VAL A 1 199 ? -23.822 -3.665 24.251 1.00 92.81 199 VAL A CA 1
ATOM 1474 C C . VAL A 1 199 ? -24.211 -4.105 22.837 1.00 92.81 199 VAL A C 1
ATOM 1476 O O . VAL A 1 199 ? -23.355 -4.178 21.957 1.00 92.81 199 VAL A O 1
ATOM 1479 N N . LEU A 1 200 ? -25.496 -4.379 22.593 1.00 93.56 200 LEU A N 1
ATOM 1480 C CA . LEU A 1 200 ? -25.988 -4.713 21.253 1.00 93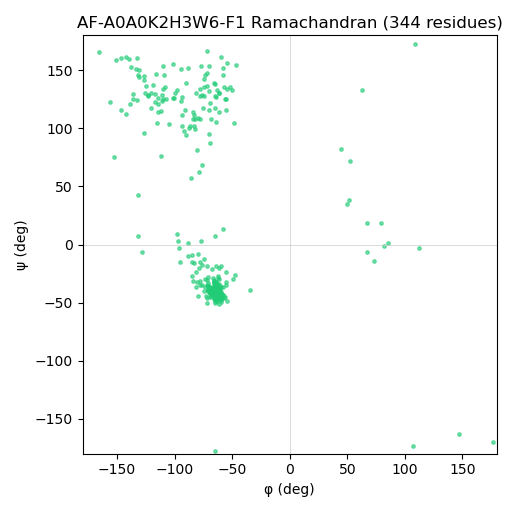.56 200 LEU A CA 1
ATOM 1481 C C . LEU A 1 200 ? -25.814 -3.543 20.275 1.00 93.56 200 LEU A C 1
ATOM 1483 O O . LEU A 1 200 ? -25.379 -3.758 19.142 1.00 93.56 200 LEU A O 1
ATOM 1487 N N . SER A 1 201 ? -26.105 -2.318 20.719 1.00 92.75 201 SER A N 1
ATOM 1488 C CA . SER A 1 201 ? -25.892 -1.103 19.928 1.00 92.75 201 SER A CA 1
ATOM 1489 C C . SER A 1 201 ? -24.412 -0.911 19.585 1.00 92.75 201 SER A C 1
ATOM 1491 O O . SER A 1 201 ? -24.064 -0.777 18.411 1.00 92.75 201 SER A O 1
ATOM 1493 N N . ASP A 1 202 ? -23.528 -0.977 20.580 1.00 90.12 202 ASP A N 1
ATOM 1494 C CA . ASP A 1 202 ? -22.084 -0.792 20.397 1.00 90.12 202 ASP A CA 1
ATOM 1495 C C . ASP A 1 202 ? -21.489 -1.864 19.477 1.00 90.12 202 ASP A C 1
ATOM 1497 O O . ASP A 1 202 ? -20.669 -1.563 18.606 1.00 90.12 202 ASP A O 1
ATOM 1501 N N . ARG A 1 203 ? -21.952 -3.115 19.612 1.00 93.06 203 ARG A N 1
ATOM 1502 C CA . ARG A 1 203 ? -21.577 -4.210 18.714 1.00 93.06 203 ARG A CA 1
ATOM 1503 C C . ARG A 1 203 ? -21.976 -3.911 17.271 1.00 93.06 203 ARG A C 1
ATOM 1505 O O . ARG A 1 203 ? -21.153 -4.090 16.378 1.00 93.06 203 ARG A O 1
ATOM 1512 N N . SER A 1 204 ? -23.211 -3.466 17.038 1.00 93.44 204 SER A N 1
ATOM 1513 C CA . SER A 1 204 ? -23.679 -3.160 15.681 1.00 93.44 204 SER A CA 1
ATOM 1514 C C . SER A 1 204 ? -22.872 -2.026 15.037 1.00 93.44 204 SER A C 1
ATOM 1516 O O . SER A 1 204 ? -22.427 -2.156 13.899 1.00 93.44 204 SER A O 1
ATOM 1518 N N . ALA A 1 205 ? -22.562 -0.973 15.802 1.00 90.25 205 ALA A N 1
ATOM 1519 C CA . ALA A 1 205 ? -21.718 0.124 15.342 1.00 90.25 205 ALA A CA 1
ATOM 1520 C C . ALA A 1 205 ? -20.286 -0.341 15.014 1.00 90.25 205 ALA A C 1
ATOM 1522 O O . ALA A 1 205 ? -19.700 0.103 14.026 1.00 90.25 205 ALA A O 1
ATOM 1523 N N . ALA A 1 206 ? -19.728 -1.263 15.808 1.00 89.69 206 ALA A N 1
ATOM 1524 C CA . ALA A 1 206 ? -18.418 -1.852 15.541 1.00 89.69 206 ALA A CA 1
ATOM 1525 C C . ALA A 1 206 ? -18.410 -2.719 14.267 1.00 89.69 206 ALA A C 1
ATOM 1527 O O . ALA A 1 206 ? -17.469 -2.636 13.477 1.00 89.69 206 ALA A O 1
ATOM 1528 N N . GLU A 1 207 ? -19.458 -3.516 14.037 1.00 93.25 207 GLU A N 1
ATOM 1529 C CA . GLU A 1 207 ? -19.611 -4.328 12.821 1.00 93.25 207 GLU A CA 1
ATOM 1530 C C . GLU A 1 207 ? -19.743 -3.451 11.561 1.00 93.25 207 GLU A C 1
ATOM 1532 O O . GLU A 1 207 ? -19.144 -3.752 10.525 1.00 93.25 207 GLU A O 1
ATOM 1537 N N . ASP A 1 208 ? -20.467 -2.333 11.640 1.00 91.88 208 ASP A N 1
ATOM 1538 C CA . ASP A 1 208 ? -20.597 -1.379 10.532 1.00 91.88 208 ASP A CA 1
ATOM 1539 C C . ASP A 1 208 ? -19.289 -0.635 10.242 1.00 91.88 208 ASP A C 1
ATOM 1541 O O . ASP A 1 208 ? -18.892 -0.501 9.078 1.00 91.88 208 ASP A O 1
ATOM 1545 N N . ALA A 1 209 ? -18.568 -0.218 11.286 1.00 88.69 209 ALA A N 1
ATOM 1546 C CA . ALA A 1 209 ? -17.245 0.380 11.144 1.00 88.69 209 ALA A CA 1
ATOM 1547 C C . ALA A 1 209 ? -16.252 -0.590 10.480 1.00 88.69 209 ALA A C 1
ATOM 1549 O O . ALA A 1 209 ? -15.524 -0.193 9.568 1.00 88.69 209 ALA A O 1
ATOM 1550 N N . ALA A 1 210 ? -16.268 -1.870 10.871 1.00 91.12 210 ALA A N 1
ATOM 1551 C CA . ALA A 1 210 ? -15.420 -2.901 10.275 1.00 91.12 210 ALA A CA 1
ATOM 1552 C C . ALA A 1 210 ? -15.726 -3.111 8.781 1.00 91.12 210 ALA A C 1
ATOM 1554 O O . ALA A 1 210 ? -14.808 -3.130 7.959 1.00 91.12 210 ALA A O 1
ATOM 1555 N N . ARG A 1 211 ? -17.012 -3.192 8.406 1.00 93.38 211 ARG A N 1
ATOM 1556 C CA . ARG A 1 211 ? -17.432 -3.310 6.997 1.00 93.38 211 ARG A CA 1
ATOM 1557 C C . ARG A 1 211 ? -17.014 -2.099 6.160 1.00 93.38 211 ARG A C 1
ATOM 1559 O O . ARG A 1 211 ? -16.553 -2.262 5.030 1.00 93.38 211 ARG A O 1
ATOM 1566 N N . SER A 1 212 ? -17.140 -0.894 6.714 1.00 89.50 212 SER A N 1
ATOM 1567 C CA . SER A 1 212 ? -16.710 0.345 6.055 1.00 89.50 212 SER A CA 1
ATOM 1568 C C . SER A 1 212 ? -15.191 0.392 5.840 1.00 89.50 212 SER A C 1
ATOM 1570 O O . SER A 1 212 ? -14.719 0.750 4.754 1.00 89.50 212 SER A O 1
ATOM 1572 N N . ALA A 1 213 ? -14.416 -0.037 6.842 1.00 89.00 213 ALA A N 1
ATOM 1573 C CA . ALA A 1 213 ? -12.962 -0.127 6.749 1.00 89.00 213 ALA A CA 1
ATOM 1574 C C . ALA A 1 213 ? -12.519 -1.125 5.666 1.00 89.00 213 ALA A C 1
ATOM 1576 O O . ALA A 1 213 ? -11.660 -0.796 4.847 1.00 89.00 213 ALA A O 1
ATOM 1577 N N . GLU A 1 214 ? -13.147 -2.305 5.598 1.00 92.69 214 GLU A N 1
ATOM 1578 C CA . GLU A 1 214 ? -12.856 -3.311 4.568 1.00 92.69 214 GLU A CA 1
ATOM 1579 C C . GLU A 1 214 ? -13.161 -2.793 3.152 1.00 92.69 214 GLU A C 1
ATOM 1581 O O . GLU A 1 214 ? -12.346 -2.947 2.237 1.00 92.69 214 GLU A O 1
ATOM 1586 N N . ALA A 1 215 ? -14.314 -2.143 2.962 1.00 89.62 215 ALA A N 1
ATOM 1587 C CA . ALA A 1 215 ? -14.695 -1.565 1.674 1.00 89.62 215 ALA A CA 1
ATOM 1588 C C . ALA A 1 215 ? -13.721 -0.463 1.228 1.00 89.62 215 ALA A C 1
ATOM 1590 O O . ALA A 1 215 ? -13.332 -0.405 0.059 1.00 89.62 215 ALA A O 1
ATOM 1591 N N . THR A 1 216 ? -13.291 0.381 2.170 1.00 91.94 216 THR A N 1
ATOM 1592 C CA . THR A 1 216 ? -12.309 1.442 1.919 1.00 91.94 216 THR A CA 1
ATOM 1593 C C . THR A 1 216 ? -10.964 0.852 1.504 1.00 91.94 216 THR A C 1
ATOM 1595 O O . THR A 1 216 ? -10.445 1.226 0.453 1.00 91.94 216 THR A O 1
ATOM 1598 N N . ALA A 1 217 ? -10.463 -0.139 2.250 1.00 88.44 217 ALA A N 1
ATOM 1599 C CA . ALA A 1 217 ? -9.205 -0.814 1.942 1.00 88.44 217 ALA A CA 1
ATOM 1600 C C . ALA A 1 217 ? -9.221 -1.479 0.555 1.00 88.44 217 ALA A C 1
ATOM 1602 O O . ALA A 1 217 ? -8.268 -1.341 -0.210 1.00 88.44 217 ALA A O 1
ATOM 1603 N N . LYS A 1 218 ? -10.320 -2.158 0.189 1.00 90.44 218 LYS A N 1
ATOM 1604 C CA . LYS A 1 218 ? -10.483 -2.771 -1.143 1.00 90.44 218 LYS A CA 1
ATOM 1605 C C . LYS A 1 218 ? -10.471 -1.741 -2.269 1.00 90.44 218 LYS A C 1
ATOM 1607 O O . LYS A 1 218 ? -9.820 -1.957 -3.293 1.00 90.44 218 LYS A O 1
ATOM 1612 N N . ARG A 1 219 ? -11.183 -0.626 -2.090 1.00 89.44 219 ARG A N 1
ATOM 1613 C CA . ARG A 1 219 ? -11.231 0.454 -3.080 1.00 89.44 219 ARG A CA 1
ATOM 1614 C C . ARG A 1 219 ? -9.848 1.058 -3.295 1.00 89.44 219 ARG A C 1
ATOM 1616 O O . ARG A 1 219 ? -9.417 1.182 -4.432 1.00 89.44 219 ARG A O 1
ATOM 1623 N N . GLU A 1 220 ? -9.124 1.361 -2.227 1.00 82.06 220 GLU A N 1
ATOM 1624 C CA . GLU A 1 220 ? -7.794 1.960 -2.356 1.00 82.06 220 GLU A CA 1
ATOM 1625 C C . GLU A 1 220 ? -6.756 0.982 -2.882 1.00 82.06 220 GLU A C 1
ATOM 1627 O O . GLU A 1 220 ? -5.867 1.407 -3.607 1.00 82.06 220 GLU A O 1
ATOM 1632 N N . ALA A 1 221 ? -6.858 -0.311 -2.556 1.00 87.44 221 ALA A N 1
ATOM 1633 C CA . ALA A 1 221 ? -6.021 -1.327 -3.183 1.00 87.44 221 ALA A CA 1
ATOM 1634 C C . ALA A 1 221 ? -6.254 -1.345 -4.701 1.00 87.44 221 ALA A C 1
ATOM 1636 O O . ALA A 1 221 ? -5.298 -1.355 -5.469 1.00 87.44 221 ALA A O 1
ATOM 1637 N N . THR A 1 222 ? -7.516 -1.261 -5.132 1.00 85.12 222 THR A N 1
ATOM 1638 C CA . THR A 1 222 ? -7.876 -1.176 -6.555 1.00 85.12 222 THR A CA 1
ATOM 1639 C C . THR A 1 222 ? -7.335 0.106 -7.196 1.00 85.12 222 THR A C 1
ATOM 1641 O O . THR A 1 222 ? -6.722 0.046 -8.255 1.00 85.12 222 THR A O 1
ATOM 1644 N N . GLU A 1 223 ? -7.493 1.259 -6.541 1.00 85.75 223 GLU A N 1
ATOM 1645 C CA . GLU A 1 223 ? -6.966 2.547 -7.017 1.00 85.75 223 GLU A CA 1
ATOM 1646 C C . GLU A 1 223 ? -5.431 2.587 -7.029 1.00 85.75 223 GLU A C 1
ATOM 1648 O O . GLU A 1 223 ? -4.839 3.191 -7.914 1.00 85.75 223 GLU A O 1
ATOM 1653 N N . ALA A 1 224 ? -4.764 1.958 -6.059 1.00 83.75 224 ALA A N 1
ATOM 1654 C CA . ALA A 1 224 ? -3.310 1.867 -6.009 1.00 83.75 224 ALA A CA 1
ATOM 1655 C C . ALA A 1 224 ? -2.773 0.976 -7.128 1.00 83.75 224 ALA A C 1
ATOM 1657 O O . ALA A 1 224 ? -1.804 1.354 -7.773 1.00 83.75 224 ALA A O 1
ATOM 1658 N N . VAL A 1 225 ? -3.427 -0.159 -7.396 1.00 84.25 225 VAL A N 1
ATOM 1659 C CA . VAL A 1 225 ? -3.109 -0.997 -8.558 1.00 84.25 225 VAL A CA 1
ATOM 1660 C C . VAL A 1 225 ? -3.330 -0.212 -9.849 1.00 84.25 225 VAL A C 1
ATOM 1662 O O . VAL A 1 225 ? -2.442 -0.208 -10.690 1.00 84.25 225 VAL A O 1
ATOM 1665 N N . ALA A 1 226 ? -4.443 0.516 -9.979 1.00 79.12 226 ALA A N 1
ATOM 1666 C CA . ALA A 1 226 ? -4.696 1.363 -11.144 1.00 79.12 226 ALA A CA 1
ATOM 1667 C C . ALA A 1 226 ? -3.623 2.449 -11.311 1.00 79.12 226 ALA A C 1
ATOM 1669 O O . ALA A 1 226 ? -3.092 2.599 -12.396 1.00 79.12 226 ALA A O 1
ATOM 1670 N N . ARG A 1 227 ? -3.218 3.140 -10.238 1.00 80.12 227 ARG A N 1
ATOM 1671 C CA . ARG A 1 227 ? -2.115 4.117 -10.282 1.00 80.12 227 ARG A CA 1
ATOM 1672 C C . ARG A 1 227 ? -0.757 3.490 -10.578 1.00 80.12 227 ARG A C 1
ATOM 1674 O O . ARG A 1 227 ? 0.082 4.164 -11.148 1.00 80.12 227 ARG A O 1
ATOM 1681 N N . LEU A 1 228 ? -0.505 2.252 -10.161 1.00 73.62 228 LEU A N 1
ATOM 1682 C CA . LEU A 1 228 ? 0.728 1.544 -10.515 1.00 73.62 228 LEU A CA 1
ATOM 1683 C C . LEU A 1 228 ? 0.742 1.151 -11.994 1.00 73.62 228 LEU A C 1
ATOM 1685 O O . LEU A 1 228 ? 1.801 1.179 -12.608 1.00 73.62 228 LEU A O 1
ATOM 1689 N N . VAL A 1 229 ? -0.421 0.800 -12.548 1.00 73.38 229 VAL A N 1
ATOM 1690 C CA . VAL A 1 229 ? -0.580 0.511 -13.977 1.00 73.38 229 VAL A CA 1
ATOM 1691 C C . VAL A 1 229 ? -0.500 1.802 -14.804 1.00 73.38 229 VAL A C 1
ATOM 1693 O O . VAL A 1 229 ? 0.313 1.871 -15.713 1.00 73.38 229 VAL A O 1
ATOM 1696 N N . ASP A 1 230 ? -1.254 2.843 -14.444 1.00 66.12 230 ASP A N 1
ATOM 1697 C CA . ASP A 1 230 ? -1.352 4.110 -15.194 1.00 66.12 230 ASP A CA 1
ATOM 1698 C C . ASP A 1 230 ? -0.196 5.088 -14.913 1.00 66.12 230 ASP A C 1
ATOM 1700 O O . ASP A 1 230 ? 0.064 6.001 -15.692 1.00 66.12 230 ASP A O 1
ATOM 1704 N N . GLY A 1 231 ? 0.457 4.962 -13.757 1.00 60.94 231 GLY A N 1
ATOM 1705 C CA . GLY A 1 231 ? 1.565 5.810 -13.309 1.00 60.94 231 GLY A CA 1
ATOM 1706 C C . GLY A 1 231 ? 2.936 5.202 -13.580 1.00 60.94 231 GLY A C 1
ATOM 1707 O O . GLY A 1 231 ? 3.948 5.798 -13.202 1.00 60.94 231 GLY A O 1
ATOM 1708 N N . ALA A 1 232 ? 2.985 4.035 -14.229 1.00 55.88 232 ALA A N 1
ATOM 1709 C CA . ALA A 1 232 ? 4.192 3.609 -14.906 1.00 55.88 232 ALA A CA 1
ATOM 1710 C C . ALA A 1 232 ? 4.571 4.731 -15.896 1.00 55.88 232 ALA A C 1
ATOM 1712 O O . ALA A 1 232 ? 3.721 5.148 -16.682 1.00 55.88 232 ALA A O 1
ATOM 1713 N N . PRO A 1 233 ? 5.800 5.276 -15.844 1.00 61.53 233 PRO A N 1
ATOM 1714 C CA . PRO A 1 233 ? 6.272 6.228 -16.845 1.00 61.53 233 PRO A CA 1
ATOM 1715 C C . PRO A 1 233 ? 5.951 5.722 -18.263 1.00 61.53 233 PRO A C 1
ATOM 1717 O O . PRO A 1 233 ? 5.920 4.508 -18.451 1.00 61.53 233 PRO A O 1
ATOM 1720 N N . GLU A 1 234 ? 5.805 6.595 -19.270 1.00 56.53 234 GLU A N 1
ATOM 1721 C CA . GLU A 1 234 ? 5.574 6.253 -20.706 1.00 56.53 234 GLU A CA 1
ATOM 1722 C C . GLU A 1 234 ? 6.671 5.349 -21.342 1.00 56.53 234 GLU A C 1
ATOM 1724 O O . GLU A 1 234 ? 6.838 5.262 -22.545 1.00 56.53 234 GLU A O 1
ATOM 1729 N N . HIS A 1 235 ? 7.534 4.762 -20.522 1.00 49.56 235 HIS A N 1
ATOM 1730 C CA . HIS A 1 235 ? 8.637 3.864 -20.834 1.00 49.56 235 HIS A CA 1
ATOM 1731 C C . HIS A 1 235 ? 8.617 2.614 -19.931 1.00 49.56 235 HIS A C 1
ATOM 1733 O O . HIS A 1 235 ? 9.552 1.821 -19.970 1.00 49.56 235 HIS A O 1
ATOM 1739 N N . LEU A 1 236 ? 7.571 2.422 -19.114 1.00 51.59 236 LEU A N 1
ATOM 1740 C CA . LEU A 1 236 ? 7.262 1.225 -18.323 1.00 51.59 236 LEU A CA 1
ATOM 1741 C C . LEU A 1 236 ? 5.826 0.713 -18.547 1.00 51.59 236 LEU A C 1
ATOM 1743 O O . LEU A 1 236 ? 5.577 -0.444 -18.208 1.00 51.59 236 LEU A O 1
ATOM 1747 N N . ASP A 1 237 ? 4.970 1.435 -19.289 1.00 58.62 237 ASP A N 1
ATOM 1748 C CA . ASP A 1 237 ? 3.842 0.832 -20.039 1.00 58.62 237 ASP A CA 1
ATOM 1749 C C . ASP A 1 237 ? 4.335 -0.112 -21.166 1.00 58.62 237 ASP A C 1
ATOM 1751 O O . ASP A 1 237 ? 3.581 -0.683 -21.945 1.00 58.62 237 ASP A O 1
ATOM 1755 N N . THR A 1 238 ? 5.650 -0.351 -21.197 1.00 60.53 238 THR A N 1
ATOM 1756 C CA . THR A 1 238 ? 6.391 -1.311 -22.015 1.00 60.53 238 THR A CA 1
ATOM 1757 C C . THR A 1 238 ? 5.678 -2.612 -22.298 1.00 60.53 238 THR A C 1
ATOM 1759 O O . THR A 1 238 ? 5.807 -3.090 -23.403 1.00 60.53 238 THR A O 1
ATOM 1762 N N . LEU A 1 239 ? 4.942 -3.237 -21.381 1.00 65.00 239 LEU A N 1
ATOM 1763 C CA . LEU A 1 239 ? 4.249 -4.483 -21.724 1.00 65.00 239 LEU A CA 1
ATOM 1764 C C . LEU A 1 239 ? 3.064 -4.241 -22.668 1.00 65.00 239 LEU A C 1
ATOM 1766 O O . LEU A 1 239 ? 2.887 -5.017 -23.606 1.00 65.00 239 LEU A O 1
ATOM 1770 N N . ALA A 1 240 ? 2.295 -3.169 -22.465 1.00 68.69 240 ALA A N 1
ATOM 1771 C CA . ALA A 1 240 ? 1.217 -2.770 -23.363 1.00 68.69 240 ALA A CA 1
ATOM 1772 C C . ALA A 1 240 ? 1.767 -2.150 -24.654 1.00 68.69 240 ALA A C 1
ATOM 1774 O O . ALA A 1 240 ? 1.298 -2.491 -25.735 1.00 68.69 240 ALA A O 1
ATOM 1775 N N . GLU A 1 241 ? 2.815 -1.331 -24.568 1.00 63.97 241 GLU A N 1
ATOM 1776 C CA . GLU A 1 241 ? 3.500 -0.737 -25.716 1.00 63.97 241 GLU A CA 1
ATOM 1777 C C . GLU A 1 241 ? 4.259 -1.777 -26.543 1.00 63.97 241 GLU A C 1
ATOM 1779 O O . GLU A 1 241 ? 4.197 -1.728 -27.763 1.00 63.97 241 GLU A O 1
ATOM 1784 N N . ILE A 1 242 ? 4.922 -2.764 -25.930 1.00 68.56 242 ILE A N 1
ATOM 1785 C CA . ILE A 1 242 ? 5.540 -3.902 -26.631 1.00 68.56 242 ILE A CA 1
ATOM 1786 C C . ILE A 1 242 ? 4.447 -4.779 -27.231 1.00 68.56 242 ILE A C 1
ATOM 1788 O O . ILE A 1 242 ? 4.614 -5.220 -28.359 1.00 68.56 242 ILE A O 1
ATOM 1792 N N . ALA A 1 243 ? 3.329 -5.026 -26.540 1.00 70.56 243 ALA A N 1
ATOM 1793 C CA . ALA A 1 243 ? 2.220 -5.790 -27.110 1.00 70.56 243 ALA A CA 1
ATOM 1794 C C . ALA A 1 243 ? 1.570 -5.064 -28.299 1.00 70.56 243 ALA A C 1
ATOM 1796 O O . ALA A 1 243 ? 1.290 -5.702 -29.311 1.00 70.56 243 ALA A O 1
ATOM 1797 N N . ALA A 1 244 ? 1.383 -3.745 -28.210 1.00 72.00 244 ALA A N 1
ATOM 1798 C CA . ALA A 1 244 ? 0.868 -2.908 -29.289 1.00 72.00 244 ALA A CA 1
ATOM 1799 C C . ALA A 1 244 ? 1.873 -2.797 -30.443 1.00 72.00 244 ALA A C 1
ATOM 1801 O O . ALA A 1 244 ? 1.501 -3.002 -31.588 1.00 72.00 244 ALA A O 1
ATOM 1802 N N . THR A 1 245 ? 3.158 -2.588 -30.151 1.00 68.19 245 THR A N 1
ATOM 1803 C CA . THR A 1 245 ? 4.246 -2.568 -31.142 1.00 68.19 245 THR A CA 1
ATOM 1804 C C . THR A 1 245 ? 4.367 -3.930 -31.823 1.00 68.19 245 THR A C 1
ATOM 1806 O O . THR A 1 245 ? 4.480 -4.011 -33.034 1.00 68.19 245 THR A O 1
ATOM 1809 N N . LEU A 1 246 ? 4.281 -5.039 -31.092 1.00 67.25 246 LEU A N 1
ATOM 1810 C CA . LEU A 1 246 ? 4.332 -6.377 -31.683 1.00 67.25 246 LEU A CA 1
ATOM 1811 C C . LEU A 1 246 ? 3.063 -6.712 -32.486 1.00 67.25 246 LEU A C 1
ATOM 1813 O O . LEU A 1 246 ? 3.138 -7.498 -33.426 1.00 67.25 246 LEU A O 1
ATOM 1817 N N . ALA A 1 247 ? 1.917 -6.125 -32.132 1.00 70.69 247 ALA A N 1
ATOM 1818 C CA . ALA A 1 247 ? 0.677 -6.237 -32.896 1.00 70.69 247 ALA A CA 1
ATOM 1819 C C . ALA A 1 247 ? 0.677 -5.363 -34.167 1.00 70.69 247 ALA A C 1
ATOM 1821 O O . ALA A 1 247 ? 0.136 -5.797 -35.183 1.00 70.69 247 ALA A O 1
ATOM 1822 N N . ASP A 1 248 ? 1.300 -4.180 -34.126 1.00 71.12 248 ASP A N 1
ATOM 1823 C CA . ASP A 1 248 ? 1.433 -3.250 -35.261 1.00 71.12 248 ASP A CA 1
ATOM 1824 C C . ASP A 1 248 ? 2.569 -3.644 -36.218 1.00 71.12 248 ASP A C 1
ATOM 1826 O O . ASP A 1 248 ? 2.479 -3.426 -37.428 1.00 71.12 248 ASP A O 1
ATOM 1830 N N . HIS A 1 249 ? 3.643 -4.251 -35.707 1.00 66.31 249 HIS A N 1
ATOM 1831 C CA . HIS A 1 249 ? 4.716 -4.808 -36.524 1.00 66.31 249 HIS A CA 1
ATOM 1832 C C . HIS A 1 249 ? 4.302 -6.189 -37.047 1.00 66.31 249 HIS A C 1
ATOM 1834 O O . HIS A 1 249 ? 4.701 -7.222 -36.505 1.00 66.31 249 HIS A O 1
ATOM 1840 N N . GLU A 1 250 ? 3.514 -6.188 -38.127 1.00 65.81 250 GLU A N 1
ATOM 1841 C CA . GLU A 1 250 ? 3.180 -7.371 -38.923 1.00 65.81 250 GLU A CA 1
ATOM 1842 C C . GLU A 1 250 ? 4.471 -8.151 -39.247 1.00 65.81 250 GLU A C 1
ATOM 1844 O O . GLU A 1 250 ? 5.320 -7.713 -40.022 1.00 65.81 250 GLU A O 1
ATOM 1849 N N . ASP A 1 251 ? 4.646 -9.268 -38.538 1.00 71.00 251 ASP A N 1
ATOM 1850 C CA . ASP A 1 251 ? 5.820 -10.139 -38.518 1.00 71.00 251 ASP A CA 1
ATOM 1851 C C . ASP A 1 251 ? 7.170 -9.394 -38.440 1.00 71.00 251 ASP A C 1
ATOM 1853 O O . ASP A 1 251 ? 7.893 -9.225 -39.426 1.00 71.00 251 ASP A O 1
ATOM 1857 N N . ALA A 1 252 ? 7.572 -8.993 -37.230 1.00 70.50 252 ALA A N 1
ATOM 1858 C CA . ALA A 1 252 ? 8.913 -8.460 -36.966 1.00 70.50 252 ALA A CA 1
ATOM 1859 C C . ALA A 1 252 ? 10.044 -9.354 -37.534 1.00 70.50 252 ALA A C 1
ATOM 1861 O O . ALA A 1 252 ? 11.091 -8.842 -37.943 1.00 70.50 252 ALA A O 1
ATOM 1862 N N . ALA A 1 253 ? 9.833 -10.677 -37.626 1.00 70.31 253 ALA A N 1
ATOM 1863 C CA . ALA A 1 253 ? 10.771 -11.584 -38.284 1.00 70.31 253 ALA A CA 1
ATOM 1864 C C . ALA A 1 253 ? 10.759 -11.422 -39.816 1.00 70.31 253 ALA A C 1
ATOM 1866 O O . ALA A 1 253 ? 11.817 -11.495 -40.445 1.00 70.31 253 ALA A O 1
ATOM 1867 N N . GLY A 1 254 ? 9.607 -11.128 -40.418 1.00 76.44 254 GLY A N 1
ATOM 1868 C CA . GLY A 1 254 ? 9.456 -10.752 -41.825 1.00 76.44 254 GLY A CA 1
ATOM 1869 C C . GLY A 1 254 ? 10.175 -9.445 -42.176 1.00 76.44 254 GLY A C 1
ATOM 1870 O O . GLY A 1 254 ? 10.951 -9.411 -43.134 1.00 76.44 254 GLY A O 1
ATOM 1871 N N . ALA A 1 255 ? 10.019 -8.400 -41.357 1.00 75.06 255 ALA A N 1
ATOM 1872 C CA . ALA A 1 255 ? 10.717 -7.124 -41.546 1.00 75.06 255 ALA A CA 1
ATOM 1873 C C . ALA A 1 255 ? 12.247 -7.281 -41.443 1.00 75.06 255 ALA A C 1
ATOM 1875 O O . ALA A 1 255 ? 12.991 -6.788 -42.296 1.00 75.06 255 ALA A O 1
ATOM 1876 N N . LEU A 1 256 ? 12.730 -8.034 -40.446 1.00 76.44 256 L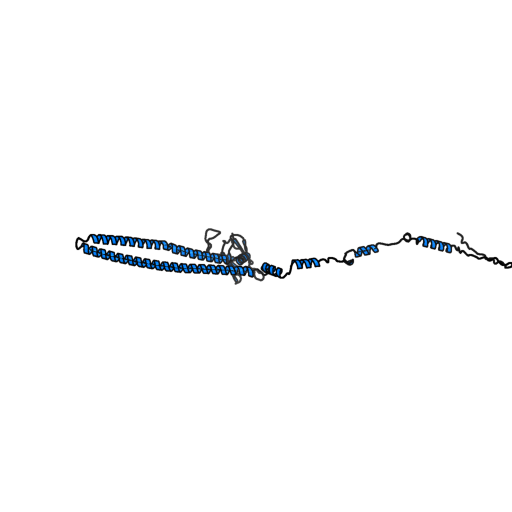EU A N 1
ATOM 1877 C CA . LEU A 1 256 ? 14.153 -8.368 -40.316 1.00 76.44 256 LEU A CA 1
ATOM 1878 C C . LEU A 1 256 ? 14.655 -9.199 -41.502 1.00 76.44 256 LEU A C 1
ATOM 1880 O O . LEU A 1 256 ? 15.731 -8.920 -42.031 1.00 76.44 256 LEU A O 1
ATOM 1884 N N . THR A 1 257 ? 13.866 -10.169 -41.966 1.00 80.25 257 THR A N 1
ATOM 1885 C CA . THR A 1 257 ? 14.196 -10.985 -43.142 1.00 80.25 257 THR A CA 1
ATOM 1886 C C . THR A 1 257 ? 14.325 -10.121 -44.393 1.00 80.25 257 THR A C 1
ATOM 1888 O O . THR A 1 257 ? 15.271 -10.298 -45.156 1.00 80.25 257 THR A O 1
ATOM 1891 N N . GLN A 1 258 ? 13.440 -9.141 -44.588 1.00 79.00 258 GLN A N 1
ATOM 1892 C CA . GLN A 1 258 ? 13.481 -8.243 -45.741 1.00 79.00 258 GLN A CA 1
ATOM 1893 C C . GLN A 1 258 ? 14.676 -7.280 -45.690 1.00 79.00 258 GLN A C 1
ATOM 1895 O O . GLN A 1 258 ? 15.350 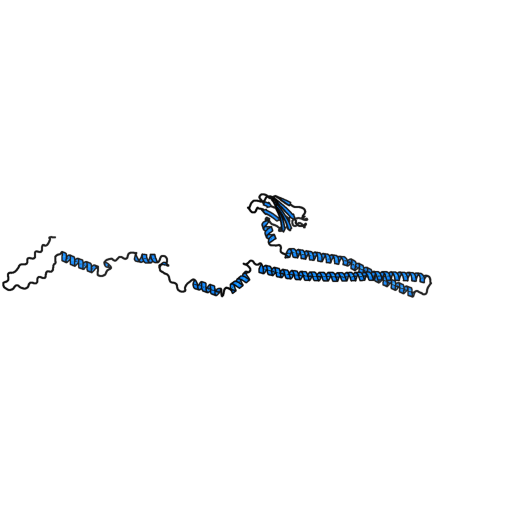-7.080 -46.702 1.00 79.00 258 GLN A O 1
ATOM 1900 N N . VAL A 1 259 ? 14.987 -6.727 -44.513 1.00 80.06 259 VAL A N 1
ATOM 1901 C CA . VAL A 1 259 ? 16.169 -5.873 -44.319 1.00 80.06 259 VAL A CA 1
ATOM 1902 C C . VAL A 1 259 ? 17.451 -6.665 -44.565 1.00 80.06 259 VAL A C 1
ATOM 1904 O O . VAL A 1 259 ? 18.319 -6.197 -45.297 1.00 80.06 259 VAL A O 1
ATOM 1907 N N . VAL A 1 260 ? 17.572 -7.874 -44.009 1.00 79.31 260 VAL A N 1
ATOM 1908 C CA . VAL A 1 260 ? 18.748 -8.735 -44.210 1.00 79.31 260 VAL A CA 1
ATOM 1909 C C . VAL A 1 260 ? 18.868 -9.170 -45.671 1.00 79.31 260 VAL A C 1
ATOM 1911 O O . VAL A 1 260 ? 19.955 -9.071 -46.239 1.00 79.31 260 VAL A O 1
ATOM 1914 N N . ALA A 1 261 ? 17.763 -9.562 -46.311 1.00 78.12 261 ALA A N 1
ATOM 1915 C CA . ALA A 1 261 ? 17.740 -9.911 -47.731 1.00 78.12 261 ALA A CA 1
ATOM 1916 C C . ALA A 1 261 ? 18.128 -8.731 -48.643 1.00 78.12 261 ALA A C 1
ATOM 1918 O O . ALA A 1 261 ? 18.692 -8.944 -49.712 1.00 78.12 261 ALA A O 1
ATOM 1919 N N . GLY A 1 262 ? 17.866 -7.488 -48.224 1.00 72.56 262 GLY A N 1
ATOM 1920 C CA . GLY A 1 262 ? 18.231 -6.280 -48.970 1.00 72.56 262 GLY A CA 1
ATOM 1921 C C . GLY A 1 262 ? 19.661 -5.776 -48.743 1.00 72.56 262 GLY A C 1
ATOM 1922 O O . GLY A 1 262 ? 20.138 -4.946 -49.514 1.00 72.56 262 GLY A O 1
ATOM 1923 N N . LYS A 1 263 ? 20.365 -6.238 -47.699 1.00 75.06 263 LYS A N 1
ATOM 1924 C CA . LYS A 1 263 ? 21.711 -5.737 -47.349 1.00 75.06 263 LYS A CA 1
ATOM 1925 C C . LYS A 1 263 ? 22.835 -6.298 -48.221 1.00 75.06 263 LYS A C 1
ATOM 1927 O O . LYS A 1 263 ? 23.917 -5.718 -48.230 1.00 75.06 263 LYS A O 1
ATOM 1932 N N . ALA A 1 264 ? 22.586 -7.364 -48.973 1.00 66.06 264 ALA A N 1
ATOM 1933 C CA . ALA A 1 264 ? 23.493 -7.844 -50.004 1.00 66.06 264 ALA A CA 1
ATOM 1934 C C . ALA A 1 264 ? 22.673 -8.447 -51.154 1.00 66.06 264 ALA A C 1
ATOM 1936 O O . ALA A 1 264 ? 21.995 -9.454 -50.941 1.00 66.06 264 ALA A O 1
ATOM 1937 N N . PRO A 1 265 ? 22.717 -7.876 -52.370 1.00 69.94 265 PRO A N 1
ATOM 1938 C CA . PRO A 1 265 ? 22.185 -8.548 -53.546 1.00 69.94 265 PRO A CA 1
ATOM 1939 C C . PRO A 1 265 ? 22.830 -9.934 -53.677 1.00 69.94 265 PRO A C 1
ATOM 1941 O O . PRO A 1 265 ? 24.052 -10.058 -53.568 1.00 69.94 265 PRO A O 1
ATOM 1944 N N . LEU A 1 266 ? 22.030 -10.976 -53.938 1.00 65.75 266 LEU A N 1
ATOM 1945 C CA . LEU A 1 266 ? 22.533 -12.345 -54.155 1.00 65.75 266 LEU A CA 1
ATOM 1946 C C . LEU A 1 266 ? 23.584 -12.407 -55.286 1.00 65.75 266 LEU A C 1
ATOM 1948 O O . LEU A 1 266 ? 24.407 -13.318 -55.329 1.00 65.75 266 LEU A O 1
ATOM 1952 N N . GLN A 1 267 ? 23.542 -11.426 -56.190 1.00 69.50 267 GLN A N 1
ATOM 1953 C CA . GLN A 1 267 ? 24.555 -11.127 -57.191 1.00 69.50 267 GLN A CA 1
ATOM 1954 C C . GLN A 1 267 ? 24.833 -9.626 -57.163 1.00 69.50 267 GLN A C 1
ATOM 1956 O O . GLN A 1 267 ? 23.908 -8.832 -57.323 1.00 69.50 267 GLN A O 1
ATOM 1961 N N . HIS A 1 268 ? 26.092 -9.247 -56.966 1.00 79.06 268 HIS A N 1
ATOM 1962 C CA . HIS A 1 268 ? 26.559 -7.886 -57.194 1.00 79.06 268 HIS A CA 1
ATOM 1963 C C . HIS A 1 268 ? 27.824 -7.926 -58.043 1.00 79.06 268 HIS A C 1
ATOM 1965 O O . HIS A 1 268 ? 28.594 -8.888 -57.984 1.00 79.06 268 HIS A O 1
ATOM 1971 N N . ASP A 1 269 ? 28.005 -6.869 -58.820 1.00 81.44 269 ASP A N 1
ATOM 1972 C CA . ASP A 1 269 ? 29.175 -6.658 -59.653 1.00 81.44 269 ASP A CA 1
ATOM 1973 C C . ASP A 1 269 ? 30.122 -5.670 -58.975 1.00 81.44 269 ASP A C 1
ATOM 1975 O O . ASP A 1 269 ? 29.694 -4.841 -58.170 1.00 81.44 269 ASP A O 1
ATOM 1979 N N . HIS A 1 270 ? 31.404 -5.765 -59.328 1.00 83.75 270 HIS A N 1
ATOM 1980 C CA . HIS A 1 270 ? 32.395 -4.759 -58.980 1.00 83.75 270 HIS A CA 1
ATOM 1981 C C . HIS A 1 270 ? 32.967 -4.118 -60.232 1.00 83.75 270 HIS A C 1
ATOM 1983 O O . HIS A 1 270 ? 33.562 -4.801 -61.073 1.00 83.75 270 HIS A O 1
ATOM 1989 N N . GLU A 1 271 ? 32.851 -2.799 -60.341 1.00 89.69 271 GLU A N 1
ATOM 1990 C CA . GLU A 1 271 ? 33.613 -2.070 -61.350 1.00 89.69 271 GLU A CA 1
ATOM 1991 C C . GLU A 1 271 ? 35.097 -2.034 -60.949 1.00 89.69 271 GLU A C 1
ATOM 1993 O O . GLU A 1 271 ? 35.447 -1.974 -59.771 1.00 89.69 271 GLU A O 1
ATOM 1998 N N . ILE A 1 272 ? 36.016 -2.039 -61.925 1.00 87.62 272 ILE A N 1
ATOM 1999 C CA . ILE A 1 272 ? 37.471 -2.046 -61.654 1.00 87.62 272 ILE A CA 1
ATOM 2000 C C . ILE A 1 272 ? 37.889 -0.873 -60.745 1.00 87.62 272 ILE A C 1
ATOM 2002 O O . ILE A 1 272 ? 38.807 -1.020 -59.937 1.00 87.62 272 ILE A O 1
ATOM 2006 N N . GLY A 1 273 ? 37.205 0.274 -60.847 1.00 86.19 273 GLY A N 1
ATOM 2007 C CA . GLY A 1 273 ? 37.447 1.451 -60.008 1.00 86.19 273 GLY A CA 1
ATOM 2008 C C . GLY A 1 273 ? 37.092 1.265 -58.528 1.00 86.19 273 GLY A C 1
ATOM 2009 O O . GLY A 1 273 ? 37.636 1.973 -57.682 1.00 86.19 273 GLY A O 1
ATOM 2010 N N . GLU A 1 274 ? 36.237 0.296 -58.197 1.00 90.12 274 GLU A N 1
ATOM 2011 C CA . GLU A 1 274 ? 35.835 -0.014 -56.820 1.00 90.12 274 GLU A CA 1
ATOM 2012 C C . GLU A 1 274 ? 36.897 -0.841 -56.084 1.00 90.12 274 GLU A C 1
ATOM 2014 O O . GLU A 1 274 ? 36.971 -0.836 -54.852 1.00 90.12 274 GLU A O 1
ATOM 2019 N N . ILE A 1 275 ? 37.781 -1.510 -56.831 1.00 88.75 275 ILE A N 1
ATOM 2020 C CA . ILE A 1 275 ? 38.868 -2.309 -56.274 1.00 88.75 275 ILE A CA 1
ATOM 2021 C C . ILE A 1 275 ? 40.095 -1.414 -56.108 1.00 88.75 275 ILE A C 1
ATOM 2023 O O . ILE A 1 275 ? 40.905 -1.222 -57.020 1.00 88.75 275 ILE A O 1
ATOM 2027 N N . ARG A 1 276 ? 40.252 -0.862 -54.901 1.00 88.75 276 ARG A N 1
ATOM 2028 C CA . ARG A 1 276 ? 41.395 -0.009 -54.546 1.00 88.75 276 ARG A CA 1
ATOM 2029 C C . ARG A 1 276 ? 42.718 -0.685 -54.938 1.00 88.75 276 ARG A C 1
ATOM 2031 O O . ARG A 1 276 ? 42.939 -1.857 -54.646 1.00 88.75 276 ARG A O 1
ATOM 2038 N N . SER A 1 277 ? 43.600 0.077 -55.581 1.00 86.94 277 SER A N 1
ATOM 2039 C CA . SER A 1 277 ? 44.919 -0.353 -56.080 1.00 86.94 277 SER A CA 1
ATOM 2040 C C . SER A 1 277 ? 44.927 -1.260 -57.320 1.00 86.94 277 SER A C 1
ATOM 2042 O O . SER A 1 277 ? 45.978 -1.355 -57.952 1.00 86.94 277 SER A O 1
ATOM 2044 N N . LEU A 1 278 ? 43.808 -1.868 -57.737 1.00 89.25 278 LEU A N 1
ATOM 2045 C CA . LEU A 1 278 ? 43.764 -2.653 -58.979 1.00 89.25 278 LEU A CA 1
ATOM 2046 C C . LEU A 1 278 ? 44.029 -1.802 -60.239 1.00 89.25 278 LEU A C 1
ATOM 2048 O O . LEU A 1 278 ? 44.843 -2.250 -61.050 1.00 89.25 278 LEU A O 1
ATOM 2052 N N . PRO A 1 279 ? 43.460 -0.582 -60.400 1.00 88.69 279 PRO A N 1
ATOM 2053 C CA . PRO A 1 279 ? 43.762 0.273 -61.551 1.00 88.69 279 PRO A CA 1
ATOM 2054 C C . PRO A 1 279 ? 45.265 0.528 -61.718 1.00 88.69 279 PRO A C 1
ATOM 2056 O O . PRO A 1 279 ? 45.825 0.255 -62.775 1.00 88.69 279 PRO A O 1
ATOM 2059 N N . GLY A 1 280 ? 45.951 0.917 -60.637 1.00 85.06 280 GLY A N 1
ATOM 2060 C CA . GLY A 1 280 ? 47.391 1.186 -60.667 1.00 85.06 280 GLY A CA 1
ATOM 2061 C C . GLY A 1 280 ? 48.247 -0.054 -60.950 1.00 85.06 280 GLY A C 1
ATOM 2062 O O . GLY A 1 280 ? 49.275 0.048 -61.616 1.00 85.06 280 GLY A O 1
ATOM 2063 N N . VAL A 1 281 ? 47.827 -1.243 -60.498 1.00 86.69 281 VAL A N 1
ATOM 2064 C CA . VAL A 1 281 ? 48.516 -2.508 -60.814 1.00 86.69 281 VAL A CA 1
ATOM 2065 C C . VAL A 1 281 ? 48.363 -2.870 -62.295 1.00 86.69 281 VAL A C 1
ATOM 2067 O O . VAL A 1 281 ? 49.329 -3.321 -62.915 1.00 86.69 281 VAL A O 1
ATOM 2070 N N . LEU A 1 282 ? 47.173 -2.674 -62.874 1.00 84.81 282 LEU A N 1
ATOM 2071 C CA . LEU A 1 282 ? 46.918 -2.944 -64.292 1.00 84.81 282 LEU A CA 1
ATOM 2072 C C . LEU A 1 282 ? 47.647 -1.945 -65.200 1.00 84.81 282 LEU A C 1
ATOM 2074 O O . LEU A 1 282 ? 48.321 -2.359 -66.143 1.00 84.81 282 LEU A O 1
ATOM 2078 N N . GLU A 1 283 ? 47.584 -0.654 -64.880 1.00 83.69 283 GLU A N 1
ATOM 2079 C CA . GLU A 1 283 ? 48.316 0.400 -65.594 1.00 83.69 283 GLU A CA 1
ATOM 2080 C C . GLU A 1 283 ? 49.836 0.195 -65.487 1.00 83.69 283 GLU A C 1
ATOM 2082 O O . GLU A 1 283 ? 50.564 0.296 -66.478 1.00 83.69 283 GLU A O 1
ATOM 2087 N N . GLY A 1 284 ? 50.319 -0.197 -64.304 1.00 80.12 284 GLY A N 1
ATOM 2088 C CA . GLY A 1 284 ? 51.728 -0.500 -64.059 1.00 80.12 284 GLY A CA 1
ATOM 2089 C C . GLY A 1 284 ? 52.244 -1.720 -64.829 1.00 80.12 284 GLY A C 1
ATOM 2090 O O . GLY A 1 284 ? 53.401 -1.724 -65.251 1.00 80.12 284 GLY A O 1
ATOM 2091 N N . LYS A 1 285 ? 51.401 -2.735 -65.080 1.00 77.75 285 LYS A N 1
ATOM 2092 C CA . LYS A 1 285 ? 51.777 -3.892 -65.914 1.00 77.75 285 LYS A CA 1
ATOM 2093 C C . LYS A 1 285 ? 52.052 -3.510 -67.368 1.00 77.75 285 LYS A C 1
ATOM 2095 O O . LYS A 1 285 ? 52.926 -4.117 -67.977 1.00 77.75 285 LYS A O 1
ATOM 2100 N N . ALA A 1 286 ? 51.332 -2.534 -67.918 1.00 64.50 286 ALA A N 1
ATOM 2101 C CA . ALA A 1 286 ? 51.554 -2.075 -69.290 1.00 64.50 286 ALA A CA 1
ATOM 2102 C C . ALA A 1 286 ? 52.778 -1.148 -69.403 1.00 64.50 286 ALA A C 1
ATOM 2104 O O . ALA A 1 286 ? 53.493 -1.184 -70.403 1.00 64.50 286 ALA A O 1
ATOM 2105 N N . ALA A 1 287 ? 53.034 -0.334 -68.372 1.00 63.56 287 ALA A N 1
ATOM 2106 C CA . ALA A 1 287 ? 54.103 0.665 -68.376 1.00 63.56 287 ALA A CA 1
ATOM 2107 C C . ALA A 1 287 ? 55.495 0.114 -68.004 1.00 63.56 287 ALA A C 1
ATOM 2109 O O . ALA A 1 287 ? 56.504 0.764 -68.283 1.00 63.56 287 ALA A O 1
ATOM 2110 N N . ALA A 1 288 ? 55.584 -1.084 -67.415 1.00 60.91 288 ALA A N 1
ATOM 2111 C CA . ALA A 1 288 ? 56.851 -1.740 -67.098 1.00 60.91 288 ALA A CA 1
ATOM 2112 C C . ALA A 1 288 ? 57.513 -2.358 -68.352 1.00 60.91 288 ALA A C 1
ATOM 2114 O O . ALA A 1 288 ? 57.615 -3.570 -68.489 1.00 60.91 288 ALA A O 1
ATOM 2115 N N . VAL A 1 289 ? 57.972 -1.490 -69.261 1.00 65.00 289 VAL A N 1
ATOM 2116 C CA . VAL A 1 289 ? 59.014 -1.740 -70.276 1.00 65.00 289 VAL A CA 1
ATOM 2117 C C . VAL A 1 289 ? 58.779 -2.984 -71.146 1.00 65.00 289 VAL A C 1
ATOM 2119 O O . VAL A 1 289 ? 59.509 -3.971 -71.071 1.00 65.00 289 VAL A O 1
ATOM 2122 N N . HIS A 1 290 ? 57.804 -2.910 -72.052 1.00 70.38 290 HIS A N 1
ATOM 2123 C CA . HIS A 1 290 ? 57.845 -3.741 -73.256 1.00 70.38 290 HIS A CA 1
ATOM 2124 C C . HIS A 1 290 ? 58.740 -3.031 -74.289 1.00 70.38 290 HIS A C 1
ATOM 2126 O O . HIS A 1 290 ? 58.417 -1.952 -74.787 1.00 70.38 290 HIS A O 1
ATOM 2132 N N . THR A 1 291 ? 59.904 -3.606 -74.573 1.00 77.19 291 THR A N 1
ATOM 2133 C CA . THR A 1 291 ? 60.750 -3.227 -75.709 1.00 77.19 291 THR A CA 1
ATOM 2134 C C . THR A 1 291 ? 61.051 -4.477 -76.518 1.00 77.19 291 THR A C 1
ATOM 2136 O O . THR A 1 291 ? 61.179 -5.567 -75.956 1.00 77.19 291 THR A O 1
ATOM 2139 N N . HIS A 1 292 ? 61.145 -4.321 -77.840 1.00 82.12 292 HIS A N 1
ATOM 2140 C CA . HIS A 1 292 ? 61.551 -5.399 -78.728 1.00 82.12 292 HIS A CA 1
ATOM 2141 C C . HIS A 1 292 ? 62.965 -5.157 -79.269 1.00 82.12 292 HIS A C 1
ATOM 2143 O O . HIS A 1 292 ? 63.228 -4.109 -79.857 1.00 82.12 292 HIS A O 1
ATOM 2149 N N . SER A 1 293 ? 63.881 -6.112 -79.100 1.00 86.62 293 SER A N 1
ATOM 2150 C CA . SER A 1 293 ? 65.129 -6.150 -79.868 1.00 86.62 293 SER A CA 1
ATOM 2151 C C . SER A 1 293 ? 64.856 -6.670 -81.282 1.00 86.62 293 SER A C 1
ATOM 2153 O O . SER A 1 293 ? 63.931 -7.450 -81.496 1.00 86.62 293 SER A O 1
ATOM 2155 N N . ILE A 1 294 ? 65.682 -6.291 -82.264 1.00 87.50 294 ILE A N 1
ATOM 2156 C CA . ILE A 1 294 ? 65.526 -6.733 -83.669 1.00 87.50 294 ILE A CA 1
ATOM 2157 C C . ILE A 1 294 ? 65.491 -8.267 -83.779 1.00 87.50 294 ILE A C 1
ATOM 2159 O O . ILE A 1 294 ? 64.725 -8.811 -84.569 1.00 87.50 294 ILE A O 1
ATOM 2163 N N . SER A 1 295 ? 66.249 -8.968 -82.930 1.00 85.06 295 SER A N 1
ATOM 2164 C CA . SER A 1 295 ? 66.270 -10.434 -82.854 1.00 85.06 295 SER A CA 1
ATOM 2165 C C . SER A 1 295 ? 64.931 -11.075 -82.476 1.00 85.06 295 SER A C 1
ATOM 2167 O O . SER A 1 295 ? 64.743 -12.262 -82.726 1.00 85.06 295 SER A O 1
ATOM 2169 N N . GLN A 1 296 ? 64.006 -10.325 -81.872 1.00 91.06 296 GLN A N 1
ATOM 2170 C CA . GLN A 1 296 ? 62.685 -10.826 -81.485 1.00 91.06 296 GLN A CA 1
ATOM 2171 C C . GLN A 1 296 ? 61.668 -10.768 -82.629 1.00 91.06 296 GLN A C 1
ATOM 2173 O O . GLN A 1 296 ? 60.576 -11.313 -82.488 1.00 91.06 296 GLN A O 1
ATOM 2178 N N . ILE A 1 297 ? 62.007 -10.130 -83.754 1.00 89.38 297 ILE A N 1
ATOM 2179 C CA . ILE A 1 297 ? 61.158 -10.080 -84.943 1.00 89.38 297 ILE A CA 1
ATOM 2180 C C . ILE A 1 297 ? 61.760 -11.025 -85.978 1.00 89.38 297 ILE A C 1
ATOM 2182 O O . ILE A 1 297 ? 62.764 -10.718 -86.628 1.00 89.38 297 ILE A O 1
ATOM 2186 N N . GLU A 1 298 ? 61.138 -12.193 -86.120 1.00 90.31 298 GLU A N 1
ATOM 2187 C CA . GLU A 1 298 ? 61.556 -13.205 -87.084 1.00 90.31 298 GLU A CA 1
ATOM 2188 C C . GLU A 1 298 ? 61.690 -12.590 -88.488 1.00 90.31 298 GLU A C 1
ATOM 2190 O O . GLU A 1 298 ? 60.852 -11.805 -88.935 1.00 90.31 298 GLU A O 1
ATOM 2195 N N . SER A 1 299 ? 62.771 -12.930 -89.192 1.00 90.56 299 SER A N 1
ATOM 2196 C CA . SER A 1 299 ? 63.099 -12.439 -90.542 1.00 90.56 299 SER A CA 1
ATOM 2197 C C . SER A 1 299 ? 63.439 -10.945 -90.694 1.00 90.56 299 SER A C 1
ATOM 2199 O O . SER A 1 299 ? 63.873 -10.553 -91.779 1.00 90.56 299 SER A O 1
ATOM 2201 N N . LEU A 1 300 ? 63.307 -10.095 -89.665 1.00 93.38 300 LEU A N 1
ATOM 2202 C CA . LEU A 1 300 ? 63.675 -8.672 -89.782 1.00 93.38 300 LEU A CA 1
ATOM 2203 C C . LEU A 1 300 ? 65.189 -8.483 -89.935 1.00 93.38 300 LEU A C 1
ATOM 2205 O O . LEU A 1 300 ? 65.622 -7.703 -90.781 1.00 93.38 300 LEU A O 1
ATOM 2209 N N . GLN A 1 301 ? 65.982 -9.239 -89.168 1.00 94.19 301 GLN A N 1
ATOM 2210 C CA . GLN A 1 301 ? 67.443 -9.227 -89.285 1.00 94.19 301 GLN A CA 1
ATOM 2211 C C . GLN A 1 301 ? 67.880 -9.635 -90.698 1.00 94.19 301 GLN A C 1
ATOM 2213 O O . GLN A 1 301 ? 68.591 -8.889 -91.358 1.00 94.19 301 GLN A O 1
ATOM 2218 N N . ALA A 1 302 ? 67.343 -10.749 -91.205 1.00 91.25 302 ALA A N 1
ATOM 2219 C CA . ALA A 1 302 ? 67.656 -11.241 -92.544 1.00 91.25 302 ALA A CA 1
ATOM 2220 C C . ALA A 1 302 ? 67.305 -10.227 -93.650 1.00 91.25 302 ALA A C 1
ATOM 2222 O O . ALA A 1 302 ? 68.041 -10.094 -94.624 1.00 91.25 302 ALA A O 1
ATOM 2223 N N . LYS A 1 303 ? 66.203 -9.475 -93.501 1.00 95.00 303 LYS A N 1
ATOM 2224 C CA . LYS A 1 303 ? 65.856 -8.394 -94.436 1.00 95.00 303 LYS A CA 1
ATOM 2225 C C . LYS A 1 303 ? 66.859 -7.244 -94.395 1.00 95.00 303 LYS A C 1
ATOM 2227 O O . LYS A 1 303 ? 67.222 -6.745 -95.455 1.00 95.00 303 LYS A O 1
ATOM 2232 N N . PHE A 1 304 ? 67.293 -6.813 -93.209 1.00 93.56 304 PHE A N 1
ATOM 2233 C CA . PHE A 1 304 ? 68.298 -5.753 -93.102 1.00 93.56 304 PHE A CA 1
ATOM 2234 C C . PHE A 1 304 ? 69.646 -6.182 -93.662 1.00 93.56 304 PHE A C 1
ATOM 2236 O O . PHE A 1 304 ? 70.262 -5.397 -94.377 1.00 93.56 304 PHE A O 1
ATOM 2243 N N . ASP A 1 305 ? 70.053 -7.422 -93.403 1.00 93.62 305 ASP A N 1
ATOM 2244 C CA . ASP A 1 305 ? 71.288 -7.979 -93.947 1.00 93.62 305 ASP A CA 1
ATOM 2245 C C . ASP A 1 305 ? 71.220 -8.022 -95.484 1.00 93.62 305 ASP A C 1
ATOM 2247 O O . ASP A 1 305 ? 72.112 -7.512 -96.156 1.00 93.62 305 ASP A O 1
ATOM 2251 N N . SER A 1 306 ? 70.098 -8.483 -96.055 1.00 94.88 306 SER A N 1
ATOM 2252 C CA . SER A 1 306 ? 69.879 -8.475 -97.510 1.00 94.88 306 SER A CA 1
ATOM 2253 C C . SER A 1 306 ? 69.924 -7.066 -98.113 1.00 94.88 306 SER A C 1
ATOM 2255 O O . SER A 1 306 ? 70.501 -6.873 -99.180 1.00 94.88 306 SER A O 1
ATOM 2257 N N . ILE A 1 307 ? 69.324 -6.069 -97.452 1.00 94.06 307 ILE A N 1
ATOM 2258 C CA . ILE A 1 307 ? 69.364 -4.671 -97.912 1.00 94.06 307 ILE A CA 1
ATOM 2259 C C . ILE A 1 307 ? 70.789 -4.110 -97.816 1.00 94.06 307 ILE A C 1
ATOM 2261 O O . ILE A 1 307 ? 71.226 -3.381 -98.708 1.00 94.06 307 ILE A O 1
ATOM 2265 N N . ALA A 1 308 ? 71.518 -4.432 -96.744 1.00 93.06 308 ALA A N 1
ATOM 2266 C CA . ALA A 1 308 ? 72.905 -4.017 -96.569 1.00 93.06 308 ALA A CA 1
ATOM 2267 C C . ALA A 1 308 ? 73.799 -4.603 -97.673 1.00 93.06 308 ALA A C 1
ATOM 2269 O O . ALA A 1 308 ? 74.610 -3.874 -98.250 1.00 93.06 308 ALA A O 1
ATOM 2270 N N . ASP A 1 309 ? 73.587 -5.871 -98.026 1.00 90.31 309 ASP A N 1
ATOM 2271 C CA . ASP A 1 309 ? 74.283 -6.545 -99.121 1.00 90.31 309 ASP A CA 1
ATOM 2272 C C . ASP A 1 309 ? 73.943 -5.927 -100.488 1.00 90.31 309 ASP A C 1
ATOM 2274 O O . ASP A 1 309 ? 74.844 -5.627 -101.277 1.00 90.31 309 ASP A O 1
ATOM 2278 N N . GLU A 1 310 ? 72.662 -5.659 -100.769 1.00 89.25 310 GLU A N 1
ATOM 2279 C CA . GLU A 1 310 ? 72.234 -4.964 -101.993 1.00 89.25 310 GLU A CA 1
ATOM 2280 C C . GLU A 1 310 ? 72.876 -3.575 -102.120 1.00 89.25 310 GLU A C 1
ATOM 2282 O O . GLU A 1 310 ? 73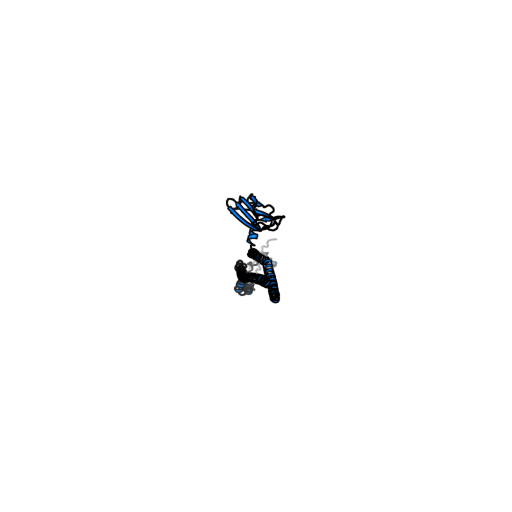.361 -3.197 -103.194 1.00 89.25 310 GLU A O 1
ATOM 2287 N N . LEU A 1 311 ? 72.920 -2.814 -101.021 1.00 89.56 311 LEU A N 1
ATOM 2288 C CA . LEU A 1 311 ? 73.520 -1.484 -100.996 1.00 89.56 311 LEU A CA 1
ATOM 2289 C C . LEU A 1 311 ? 75.037 -1.545 -101.201 1.00 89.56 311 LEU A C 1
ATOM 2291 O O . LEU A 1 311 ? 75.577 -0.760 -101.983 1.00 89.56 311 LEU A O 1
ATOM 2295 N N . ALA A 1 312 ? 75.720 -2.491 -100.550 1.00 86.31 312 ALA A N 1
ATOM 2296 C CA . ALA A 1 312 ? 77.152 -2.711 -100.728 1.00 86.31 312 ALA A CA 1
ATOM 2297 C C . ALA A 1 312 ? 77.490 -3.092 -102.179 1.00 86.31 312 ALA A C 1
ATOM 2299 O O . ALA A 1 312 ? 78.466 -2.592 -102.742 1.00 86.31 312 ALA A O 1
ATOM 2300 N N . ASN A 1 313 ? 76.659 -3.922 -102.812 1.00 81.62 313 ASN A N 1
ATOM 2301 C CA . ASN A 1 313 ? 76.827 -4.305 -104.213 1.00 81.62 313 ASN A CA 1
ATOM 2302 C C . ASN A 1 313 ? 76.637 -3.116 -105.1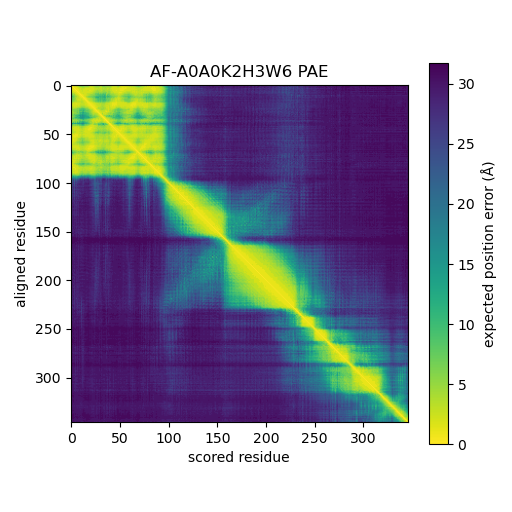63 1.00 81.62 313 ASN A C 1
ATOM 2304 O O . ASN A 1 313 ? 77.447 -2.926 -106.073 1.00 81.62 313 ASN A O 1
ATOM 2308 N N . ARG A 1 314 ? 75.631 -2.263 -104.918 1.00 81.75 314 ARG A N 1
ATOM 2309 C CA . ARG A 1 314 ? 75.438 -1.024 -105.689 1.00 81.75 314 ARG A CA 1
ATOM 2310 C C . ARG A 1 314 ? 76.602 -0.043 -105.498 1.00 81.75 314 ARG A C 1
ATOM 2312 O O . ARG A 1 314 ? 77.044 0.559 -106.472 1.00 81.75 314 ARG A O 1
ATOM 2319 N N . ALA A 1 315 ? 77.122 0.098 -104.277 1.00 79.19 315 ALA A N 1
ATOM 2320 C CA . ALA A 1 315 ? 78.245 0.990 -103.972 1.00 79.19 315 ALA A CA 1
ATOM 2321 C C . ALA A 1 315 ? 79.558 0.564 -104.652 1.00 79.19 315 ALA A C 1
ATOM 2323 O O . ALA A 1 315 ? 80.363 1.415 -105.019 1.00 79.19 315 ALA A O 1
ATOM 2324 N N . ARG A 1 316 ? 79.763 -0.741 -104.871 1.00 76.25 316 ARG A N 1
ATOM 2325 C CA . ARG A 1 316 ? 80.936 -1.285 -105.579 1.00 76.25 316 ARG A CA 1
ATOM 2326 C C . ARG A 1 316 ? 80.877 -1.132 -107.105 1.00 76.25 316 ARG A C 1
ATOM 2328 O O . ARG A 1 316 ? 81.775 -1.616 -107.783 1.00 76.25 316 ARG A O 1
ATOM 2335 N N . GLY A 1 317 ? 79.846 -0.487 -107.660 1.00 67.19 317 GLY A N 1
ATOM 2336 C CA . GLY A 1 317 ? 79.729 -0.265 -109.106 1.00 67.19 317 GLY A CA 1
ATOM 2337 C C . GLY A 1 317 ? 79.510 -1.544 -109.918 1.00 67.19 317 GLY A C 1
ATOM 2338 O O . GLY A 1 317 ? 79.721 -1.543 -111.129 1.00 67.19 317 GLY A O 1
ATOM 2339 N N . ASN A 1 318 ? 79.076 -2.631 -109.270 1.00 61.84 318 ASN A N 1
ATOM 2340 C CA . ASN A 1 318 ? 78.835 -3.929 -109.894 1.00 61.84 318 ASN A CA 1
ATOM 2341 C C . ASN A 1 318 ? 77.482 -3.912 -110.634 1.00 61.84 318 ASN A C 1
ATOM 2343 O O . ASN A 1 318 ? 76.528 -4.589 -110.253 1.00 61.84 318 ASN A O 1
ATOM 2347 N N . PHE A 1 319 ? 77.368 -3.052 -111.648 1.00 64.00 319 PHE A N 1
ATOM 2348 C CA . PHE A 1 319 ? 76.220 -3.011 -112.545 1.00 64.00 319 PHE A CA 1
ATOM 2349 C C . PHE A 1 319 ? 76.364 -4.155 -113.549 1.00 64.00 319 PHE A C 1
ATOM 2351 O O . PHE A 1 319 ? 77.220 -4.104 -114.430 1.00 64.00 319 PHE A O 1
ATOM 2358 N N . ASP A 1 320 ? 75.536 -5.188 -113.407 1.00 60.88 320 ASP A N 1
ATOM 2359 C CA . ASP A 1 320 ? 75.427 -6.261 -114.395 1.00 60.88 320 ASP A CA 1
ATOM 2360 C C . ASP A 1 320 ? 74.779 -5.697 -115.669 1.00 60.88 320 ASP A C 1
ATOM 2362 O O . ASP A 1 320 ? 73.556 -5.637 -115.810 1.00 60.88 320 ASP A O 1
ATOM 2366 N N . PHE A 1 321 ? 75.601 -5.153 -116.567 1.00 59.69 321 PHE A N 1
ATOM 2367 C CA . PHE A 1 321 ? 75.150 -4.685 -117.871 1.00 59.69 321 PHE A CA 1
ATOM 2368 C C . PHE A 1 321 ? 75.201 -5.862 -118.846 1.00 59.69 321 PHE A C 1
ATOM 2370 O O . PHE A 1 321 ? 76.255 -6.202 -119.385 1.00 59.69 321 PHE A O 1
ATOM 2377 N N . VAL A 1 322 ? 74.046 -6.476 -119.104 1.00 57.25 322 VAL A N 1
ATOM 2378 C CA . VAL A 1 322 ? 73.899 -7.443 -120.196 1.00 57.25 322 VAL A CA 1
ATOM 2379 C C . VAL A 1 322 ? 73.969 -6.677 -121.517 1.00 57.25 322 VAL A C 1
ATOM 2381 O O . VAL A 1 322 ? 72.977 -6.124 -121.992 1.00 57.25 322 VAL A O 1
ATOM 2384 N N . VAL A 1 323 ? 75.155 -6.619 -122.123 1.00 62.41 323 VAL A N 1
ATOM 2385 C CA . VAL A 1 323 ? 75.309 -6.121 -123.493 1.00 62.41 323 VAL A CA 1
ATOM 2386 C C . VAL A 1 323 ? 74.963 -7.264 -124.441 1.00 62.41 323 VAL A C 1
ATOM 2388 O O . VAL A 1 323 ? 75.774 -8.155 -124.693 1.00 62.41 323 VAL A O 1
ATOM 2391 N N . ALA A 1 324 ? 73.737 -7.255 -124.959 1.00 50.03 324 ALA A N 1
ATOM 2392 C CA . ALA A 1 324 ? 73.354 -8.131 -126.055 1.00 50.03 324 ALA A CA 1
ATOM 2393 C C . ALA A 1 324 ? 74.184 -7.755 -127.294 1.00 50.03 324 ALA A C 1
ATOM 2395 O O . ALA A 1 324 ? 73.968 -6.711 -127.906 1.00 50.03 324 ALA A O 1
ATOM 2396 N N . THR A 1 325 ? 75.170 -8.582 -127.640 1.00 61.16 325 THR A N 1
ATOM 2397 C CA . THR A 1 325 ? 75.922 -8.433 -128.889 1.00 61.16 325 THR A CA 1
ATOM 2398 C C . THR A 1 325 ? 75.236 -9.266 -129.962 1.00 61.16 325 THR A C 1
ATOM 2400 O O . THR A 1 325 ? 75.411 -10.478 -130.054 1.00 61.16 325 THR A O 1
ATOM 2403 N N . GLU A 1 326 ? 74.405 -8.619 -130.772 1.00 57.78 326 GLU A N 1
ATOM 2404 C CA . GLU A 1 326 ? 74.001 -9.201 -132.049 1.00 57.78 326 GLU A CA 1
ATOM 2405 C C . GLU A 1 326 ? 75.230 -9.172 -132.985 1.00 57.78 326 GLU A C 1
ATOM 2407 O O . GLU A 1 326 ? 75.915 -8.143 -133.042 1.00 57.78 326 GLU A O 1
ATOM 2412 N N . PRO A 1 327 ? 75.585 -10.272 -133.680 1.00 60.38 327 PRO A N 1
ATOM 2413 C CA . PRO A 1 327 ? 76.766 -10.283 -134.537 1.00 60.38 327 PRO A CA 1
ATOM 2414 C C . PRO A 1 327 ? 76.618 -9.245 -135.664 1.00 60.38 327 PRO A C 1
ATOM 2416 O O . PRO A 1 327 ? 75.592 -9.249 -136.350 1.00 60.38 327 PRO A O 1
ATOM 2419 N N . PRO A 1 328 ? 77.615 -8.372 -135.906 1.00 60.88 328 PRO A N 1
ATOM 2420 C CA . PRO A 1 328 ? 77.519 -7.376 -136.964 1.00 60.88 328 PRO A CA 1
ATOM 2421 C C . PRO A 1 328 ? 77.459 -8.052 -138.339 1.00 60.88 328 PRO A C 1
ATOM 2423 O O . PRO A 1 328 ? 78.193 -9.005 -138.617 1.00 60.88 328 PRO A O 1
ATOM 2426 N N . ALA A 1 329 ? 76.592 -7.542 -139.216 1.00 63.91 329 ALA A N 1
ATOM 2427 C CA . ALA A 1 329 ? 76.512 -7.994 -140.599 1.00 63.91 329 ALA A CA 1
ATOM 2428 C C . ALA A 1 329 ? 77.873 -7.808 -141.314 1.00 63.91 329 ALA A C 1
ATOM 2430 O O . ALA A 1 329 ? 78.589 -6.839 -141.032 1.00 63.91 329 ALA A O 1
ATOM 2431 N N . PRO A 1 330 ? 78.256 -8.701 -142.250 1.00 67.25 330 PRO A N 1
ATOM 2432 C CA . PRO A 1 330 ? 79.537 -8.603 -142.948 1.00 67.25 330 PRO A CA 1
ATOM 2433 C C . PRO A 1 330 ? 79.700 -7.238 -143.639 1.00 67.25 330 PRO A C 1
ATOM 2435 O O . PRO A 1 330 ? 78.949 -6.910 -144.555 1.00 67.25 330 PRO A O 1
ATOM 2438 N N . GLY A 1 331 ? 80.683 -6.446 -143.195 1.00 67.38 331 GLY A N 1
ATOM 2439 C CA . GLY A 1 331 ? 81.017 -5.129 -143.758 1.00 67.38 331 GLY A CA 1
ATOM 2440 C C . GLY A 1 331 ? 80.741 -3.916 -142.857 1.00 67.38 331 GLY A C 1
ATOM 2441 O O . GLY A 1 331 ? 81.085 -2.801 -143.247 1.00 67.38 331 GLY A O 1
ATOM 2442 N N . THR A 1 332 ? 80.164 -4.086 -141.662 1.00 64.31 332 THR A N 1
ATOM 2443 C CA . THR A 1 332 ? 79.946 -2.971 -140.719 1.00 64.31 332 THR A CA 1
ATOM 2444 C C . THR A 1 332 ? 81.223 -2.655 -139.915 1.00 64.31 332 THR A C 1
ATOM 2446 O O . THR A 1 332 ? 81.820 -3.578 -139.357 1.00 64.31 332 THR A O 1
ATOM 2449 N N . PRO A 1 333 ? 81.673 -1.385 -139.821 1.00 58.53 333 PRO A N 1
ATOM 2450 C CA . PRO A 1 333 ? 82.815 -1.023 -138.980 1.00 58.53 333 PRO A CA 1
ATOM 2451 C C . PRO A 1 333 ? 82.509 -1.304 -137.500 1.00 58.53 333 PRO A C 1
ATOM 2453 O O . PRO A 1 333 ? 81.443 -0.951 -137.001 1.00 58.53 333 PRO A O 1
ATOM 2456 N N . LEU A 1 334 ? 83.445 -1.951 -136.801 1.00 60.19 334 LEU A N 1
ATOM 2457 C CA . LEU A 1 334 ? 83.321 -2.273 -135.378 1.00 60.19 334 LEU A CA 1
ATOM 2458 C C . LEU A 1 334 ? 83.396 -0.997 -134.530 1.00 60.19 334 LEU A C 1
ATOM 2460 O O . LEU A 1 334 ? 84.409 -0.297 -134.543 1.00 60.19 334 LEU A O 1
ATOM 2464 N N . THR A 1 335 ? 82.356 -0.732 -133.741 1.00 57.31 335 THR A N 1
ATOM 2465 C CA . THR A 1 335 ? 82.407 0.263 -132.665 1.00 57.31 335 THR A CA 1
ATOM 2466 C C . THR A 1 335 ? 83.097 -0.367 -131.457 1.00 57.31 335 THR A C 1
ATOM 2468 O O . THR A 1 335 ? 82.533 -1.242 -130.804 1.00 57.31 335 THR A O 1
ATOM 2471 N N . GLN A 1 336 ? 84.322 0.061 -131.144 1.00 55.25 336 GLN A N 1
ATOM 2472 C CA . GLN A 1 336 ? 84.941 -0.257 -129.857 1.00 55.25 336 GLN A CA 1
ATOM 2473 C C . GLN A 1 336 ? 84.222 0.522 -128.750 1.00 55.25 336 GLN A C 1
ATOM 2475 O O . GLN A 1 336 ? 84.265 1.750 -128.722 1.00 55.25 336 GLN A O 1
ATOM 2480 N N . VAL A 1 337 ? 83.573 -0.193 -127.831 1.00 56.62 337 VAL A N 1
ATOM 2481 C CA . VAL A 1 337 ? 83.111 0.371 -126.558 1.00 56.62 337 VAL A CA 1
ATOM 2482 C C . VAL A 1 337 ? 84.197 0.102 -125.523 1.00 56.62 337 VAL A C 1
ATOM 2484 O O . VAL A 1 337 ? 84.343 -1.017 -125.038 1.00 56.62 337 VAL A O 1
ATOM 2487 N N . THR A 1 338 ? 84.987 1.124 -125.203 1.00 55.62 338 THR A N 1
ATOM 2488 C CA . THR A 1 338 ? 85.952 1.066 -124.100 1.00 55.62 338 THR A CA 1
ATOM 2489 C C . THR A 1 338 ? 85.223 1.400 -122.806 1.00 55.62 338 THR A C 1
ATOM 2491 O O . THR A 1 338 ? 84.856 2.552 -122.580 1.00 55.62 338 THR A O 1
ATOM 2494 N N . VAL A 1 339 ? 85.010 0.404 -121.947 1.00 61.97 339 VAL A N 1
ATOM 2495 C CA . VAL A 1 339 ? 84.545 0.640 -120.576 1.00 61.97 339 VAL A CA 1
ATOM 2496 C C . VAL A 1 339 ? 85.765 1.003 -119.734 1.00 61.97 339 VAL A C 1
ATOM 2498 O O . VAL A 1 339 ? 86.618 0.159 -119.469 1.00 61.97 339 VAL A O 1
ATOM 2501 N N . ILE A 1 340 ? 85.876 2.274 -119.350 1.00 50.72 340 ILE A N 1
ATOM 2502 C CA . ILE A 1 340 ? 86.898 2.732 -118.406 1.00 50.72 340 ILE A CA 1
ATOM 2503 C C . ILE A 1 340 ? 86.361 2.450 -117.003 1.00 50.72 340 ILE A C 1
ATOM 2505 O O . ILE A 1 340 ? 85.509 3.178 -116.504 1.00 50.72 340 ILE A O 1
ATOM 2509 N N . THR A 1 341 ? 86.835 1.382 -116.367 1.00 60.22 341 THR A N 1
ATOM 2510 C CA . THR A 1 341 ? 86.673 1.210 -114.921 1.00 60.22 341 THR A CA 1
ATOM 2511 C C . THR A 1 341 ? 87.839 1.911 -114.234 1.00 60.22 341 THR A C 1
ATOM 2513 O O . THR A 1 341 ? 88.952 1.382 -114.213 1.00 60.22 341 THR A O 1
ATOM 2516 N N . GLU A 1 342 ? 87.616 3.106 -113.688 1.00 48.97 342 GLU A N 1
ATOM 2517 C CA . GLU A 1 342 ? 88.539 3.655 -112.693 1.00 48.97 342 GLU A CA 1
ATOM 2518 C C . GLU A 1 342 ? 88.416 2.804 -111.427 1.00 48.97 342 GLU A C 1
ATOM 2520 O O . GLU A 1 342 ? 87.397 2.830 -110.741 1.00 48.97 342 GLU A O 1
ATOM 2525 N N . VAL A 1 343 ? 89.444 2.003 -111.144 1.00 53.12 343 VAL A N 1
ATOM 2526 C CA . VAL A 1 343 ? 89.621 1.368 -109.836 1.00 53.12 343 VAL A CA 1
ATOM 2527 C C . VAL A 1 343 ? 90.323 2.398 -108.947 1.00 53.12 343 VAL A C 1
ATOM 2529 O O . VAL A 1 343 ? 91.476 2.732 -109.236 1.00 53.12 343 VAL A O 1
ATOM 2532 N N . PRO A 1 344 ? 89.689 2.920 -107.882 1.00 53.38 344 PRO A N 1
ATOM 2533 C CA . PRO A 1 344 ? 90.414 3.675 -106.871 1.00 53.38 344 PRO A CA 1
ATOM 2534 C C . PRO A 1 344 ? 91.404 2.717 -106.194 1.00 53.38 344 PRO A C 1
ATOM 2536 O O . PRO A 1 344 ? 91.020 1.627 -105.769 1.00 53.38 344 PRO A O 1
ATOM 2539 N N . ALA A 1 345 ? 92.683 3.093 -106.153 1.00 55.12 345 ALA A N 1
ATOM 2540 C CA . ALA A 1 345 ? 93.731 2.344 -105.461 1.00 55.12 345 ALA A CA 1
ATOM 2541 C C . ALA A 1 345 ? 93.394 2.162 -103.957 1.00 55.12 345 ALA A C 1
ATOM 2543 O O . ALA A 1 345 ? 92.662 2.995 -103.415 1.00 55.12 345 ALA A O 1
ATOM 2544 N N . PRO A 1 346 ? 93.891 1.081 -103.318 1.00 54.94 346 PRO A N 1
ATOM 2545 C CA . PRO A 1 346 ? 93.507 0.656 -101.966 1.00 54.94 346 PRO A CA 1
ATOM 2546 C C . PRO A 1 346 ? 93.805 1.661 -100.851 1.00 54.94 346 PRO A C 1
ATOM 2548 O O . PRO A 1 346 ? 94.778 2.440 -100.983 1.00 54.94 346 PRO A O 1
#

Radius of gyration: 67.22 Å; Cα contacts (8 Å, |Δi|>4): 238; chains: 1; bounding box: 146×60×218 Å

Sequence (346 aa):
MTIVHFDFQSIIGQSSQGTVYVAASTTRGSFSAPGVVTTSQRMPLPLVDGKATSPNLDPGECVIELESEGVYHRWVINLPTDGEHSLADLEEMTAEYAPAIVTRVMLAEQAVHEARDRTEAAAAKIPEFEQAVKTTTDAATTVEGLTRRAEAAADGSEMSAEDSAAARTASESARDESRSARDVGTSARDEVLQLAAQVLSDRSAAEDAARSAEATAKREATEAVARLVDGAPEHLDTLAEIAATLADHEDAAGALTQVVAGKAPLQHDHEIGEIRSLPGVLEGKAAAVHTHSISQIESLQAKFDSIADELANRARGNFDFVVATEPPAPGTPLTQVTVITEVPAP

Solvent-accessible surface area (backbone atoms only — not comparable to full-atom values): 20192 Å² total; per-residue (Å²): 94,20,30,44,38,42,81,41,60,44,101,87,71,45,60,38,58,37,38,36,32,43,28,38,69,54,71,40,74,40,78,82,49,95,58,68,43,53,50,86,54,71,46,81,39,64,38,57,85,14,27,37,69,54,67,80,46,67,47,40,60,26,33,41,34,41,43,35,88,89,44,77,48,78,48,80,44,74,42,54,81,52,50,80,41,42,53,67,59,48,50,50,54,51,72,75,59,71,54,68,61,57,64,48,47,50,51,48,50,48,51,49,47,56,49,46,52,50,51,50,57,54,55,67,44,47,63,60,53,54,48,53,52,48,53,53,51,55,49,52,55,48,50,55,52,50,52,53,50,54,53,59,56,62,75,59,74,86,68,64,78,67,57,55,52,57,50,48,54,50,52,50,51,52,49,51,52,51,49,52,52,48,54,52,53,50,52,54,51,53,52,50,52,53,51,52,52,48,52,54,51,54,49,52,54,51,55,51,52,50,54,50,51,52,53,50,54,54,50,49,52,52,51,50,52,49,46,57,61,70,61,35,52,101,78,59,43,44,68,60,50,48,50,48,49,59,66,69,39,75,51,61,66,55,54,52,49,53,53,58,59,65,73,52,64,98,73,78,87,79,60,66,86,74,44,81,66,48,59,62,53,56,54,46,62,69,67,64,73,84,80,81,57,66,86,76,42,83,65,51,57,60,51,52,52,51,52,50,51,53,51,53,43,60,73,68,66,68,71,88,74,85,76,82,78,75,83,77,63,95,87,65,85,82,80,84,81,82,82,83,77,85,74,80,78,133

Foldseek 3Di:
DEKEKFADADPVGFAFWWKKWKAAPAWAQFPPDGDIGHRPDIDIFGDDRNITMDDDDTFAWMKIWTDTPNDIDIDIFGTDRDDYYYPVRRVVVVVVDPPPCVVVVVVVVVVVVVVVVVVVVVVVCVVVVVVLVVVLVVLVVVLVVLVVVLVVLVVPPPDDDVSVVVNVVSVVVSVVSVVVSVVSVVVVVVVVVVVVVVVVVVVVVVVVVVVVVVVVVVVVVVVVVVCVCVVLPPVRVCVVVVVVVVVVPPPPVVVVVVVVCPPDPPDDDDDCVNPPPSVVVVVVVVVPDDDDDCVNDPCSVVVVVVVVVVVVCVVVVVPPDPDPDDDDDPPDDDDDDDDDDPDDDD

Organism: NCBI:txid1408189